Protein AF-0000000082099787 (afdb_homodimer)

Secondary structure (DSSP, 8-state):
----------------------------TTS-TT-EEETTEEEEEEEEEE-HHHHHHHHHHTT-EEPP--SHHHHHHHHHHHHHH-TT---EEEEEE--SSTT--EETTS-------BPTT----TTT--EEEESSSSSSEEEE-TTT--EEEEEEEE---/----------------------------TTS-TT-EEETTEEEEEEEEEE-HHHHHHHHHHTT-EEPP--SHHHHHHHHHHHHHH-TT---EEEEEE--SSTT--EETTS-------BPTT----TTT--EEEESSSSSSEEEE-TTT--EEEEEEEE---

InterPro domains:
  IPR001304 C-type lectin-like [PF00059] (51-156)
  IPR001304 C-type lectin-like [PS50041] (38-147)
  IPR001304 C-type lectin-like [SM00034] (31-156)
  IPR016186 C-type lectin-like/link domain superfamily [G3DSA:3.10.100.10] (13-159)
  IPR016187 C-type lectin fold [SSF56436] (5-160)
  IPR018378 C-type lectin, conserved site [PS00615] (131-155)
  IPR050111 C-type lectin and snaclec domain-containing protein [PTHR22803] (15-158)

Foldseek 3Di:
DPPPPPPPPPPPPPPVPPPPPPLVDFDQVVHDPQWGDDPQKTKHWFFWWDFQVVQQVVLVVVVWGFDDDADPVRLVVVQSRQCVVPVVQAWAFGQWWQQVHFPDIAGPVGDDDRDFFADPPPPDQTNAFTTWTASNPHRHIYTGGRHPTIGITMIMHGPPD/DPPPPPPPPPPPPPPPPPPPPPLVDFDQVVHDPQWGDDPQKTKHWFFWWDFQVVQQVVLVVVVWGFDDDADPVRLVVVQSRQCVVPVVQAWAFGQWWQQVHFPDIAGPVGDDDRDFFADPPPPDQTNAFTTWTASNPHSHIYTGGRHPTIGITMIMHGPPD

pLDDT: mean 87.5, std 19.68, range [35.54, 98.94]

Sequence (322 aa):
MLVFLCVVSLLRLASGATVPDQEEELFQNSCLMGWYDFNGRCYKYVASPVVWANAESYCVSEGANLASVHSESEQMFISTLIKSFDPAERPTWIGLSDVHMEGRWMWSDGSEVDFAKWYEAQPNGGVTENCVTTHFSGPKWFDRACNSNLYSFVCAKRLCKMLVFLCVVSLLRLASGATVPDQEEELFQNSCLMGWYDFNGRCYKYVASPVVWANAESYCVSEGANLASVHSESEQMFISTLIKSFDPAERPTWIGLSDVHMEGRWMWSDGSEVDFAKWYEAQPNGGVTENCVTTHFSGPKWFDRACNSNLYSFVCAKRLCK

Radius of gyration: 28.42 Å; Cα contacts (8 Å, |Δi|>4): 623; chains: 2; bounding box: 40×169×38 Å

Nearest PDB structures (foldseek):
  1lit-assembly1_A  TM=9.227E-01  e=1.842E-11  Homo sapiens
  1htn-assembly1_A  TM=9.266E-01  e=1.881E-10  Homo sapiens
  1tn3-assembly1_A  TM=9.384E-01  e=3.562E-10  Homo sapiens
  2bph-assembly1_A  TM=8.219E-01  e=5.349E-10  Mus musculus
  3l9j-assembly1_C  TM=8.828E-01  e=5.258E-08  Homo sapiens

Structure (mmCIF, N/CA/C/O backbone):
data_AF-0000000082099787-model_v1
#
loop_
_entity.id
_entity.type
_entity.pdbx_description
1 polymer 'C-type lectin domain-containing protein'
#
loop_
_atom_site.group_PDB
_atom_site.id
_atom_site.type_symbol
_atom_site.label_atom_id
_atom_site.label_alt_id
_atom_site.label_comp_id
_atom_site.label_asym_id
_atom_site.label_entity_id
_atom_site.label_seq_id
_atom_site.pdbx_PDB_ins_code
_atom_site.Cartn_x
_atom_site.Cartn_y
_atom_site.Cartn_z
_atom_site.occupancy
_atom_site.B_iso_or_equiv
_atom_site.auth_seq_id
_atom_site.auth_comp_id
_atom_site.auth_asym_id
_atom_site.auth_atom_id
_atom_site.pdbx_PDB_model_num
ATOM 1 N N . MET A 1 1 ? -8.976 -84.835 14.488 1 36.99 1 MET A N 1
ATOM 2 C CA . MET A 1 1 ? -9.454 -83.496 14.82 1 36.99 1 MET A CA 1
ATOM 3 C C . MET A 1 1 ? -9.073 -82.497 13.733 1 36.99 1 MET A C 1
ATOM 5 O O . MET A 1 1 ? -7.889 -82.232 13.515 1 36.99 1 MET A O 1
ATOM 9 N N . LEU A 1 2 ? -9.846 -82.409 12.582 1 41.41 2 LEU A N 1
ATOM 10 C CA . LEU A 1 2 ? -9.72 -81.664 11.334 1 41.41 2 LEU A CA 1
ATOM 11 C C . LEU A 1 2 ? -9.838 -80.164 11.583 1 41.41 2 LEU A C 1
ATOM 13 O O . LEU A 1 2 ? -10.865 -79.691 12.076 1 41.41 2 LEU A O 1
ATOM 17 N N . VAL A 1 3 ? -8.745 -79.474 11.886 1 43.09 3 VAL A N 1
ATOM 18 C CA . VAL A 1 3 ? -8.596 -78.05 12.167 1 43.09 3 VAL A CA 1
ATOM 19 C C . VAL A 1 3 ? -9.01 -77.235 10.944 1 43.09 3 VAL A C 1
ATOM 21 O O . VAL A 1 3 ? -8.432 -77.387 9.865 1 43.09 3 VAL A O 1
ATOM 24 N N . PHE A 1 4 ? -10.333 -76.937 10.813 1 39.93 4 PHE A N 1
ATOM 25 C CA . PHE A 1 4 ? -10.924 -76.054 9.814 1 39.93 4 PHE A CA 1
ATOM 26 C C . PHE A 1 4 ? -10.31 -74.661 9.893 1 39.93 4 PHE A C 1
ATOM 28 O O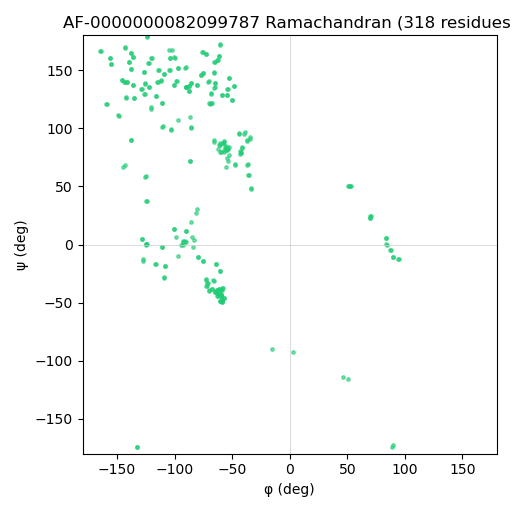 . PHE A 1 4 ? -10.455 -73.969 10.902 1 39.93 4 PHE A O 1
ATOM 35 N N . LEU A 1 5 ? -9.22 -74.409 9.166 1 37.99 5 LEU A N 1
ATOM 36 C CA . LEU A 1 5 ? -8.546 -73.124 9.008 1 37.99 5 LEU A CA 1
ATOM 37 C C . LEU A 1 5 ? -9.467 -72.106 8.344 1 37.99 5 LEU A C 1
ATOM 39 O O . LEU A 1 5 ? -9.872 -72.286 7.194 1 37.99 5 LEU A O 1
ATOM 43 N N . CYS A 1 6 ? -10.36 -71.462 9.095 1 36.52 6 CYS A N 1
ATOM 44 C CA . CYS A 1 6 ? -11.215 -70.376 8.629 1 36.52 6 CYS A CA 1
ATOM 45 C C . CYS A 1 6 ? -10.383 -69.228 8.07 1 36.52 6 CYS A C 1
ATOM 47 O O . CYS A 1 6 ? -9.621 -68.594 8.802 1 36.52 6 CYS A O 1
ATOM 49 N N . VAL A 1 7 ? -10.052 -69.28 6.773 1 40.62 7 VAL A N 1
ATOM 50 C CA . VAL A 1 7 ? -9.396 -68.206 6.034 1 40.62 7 VAL A CA 1
ATOM 51 C C . VAL A 1 7 ? -10.268 -66.953 6.058 1 40.62 7 VAL A C 1
ATOM 53 O O . VAL A 1 7 ? -11.385 -66.956 5.536 1 40.62 7 VAL A O 1
ATOM 56 N N . VAL A 1 8 ? -10.266 -66.155 7.161 1 40.05 8 VAL A N 1
ATOM 57 C CA . VAL A 1 8 ? -10.926 -64.856 7.241 1 40.05 8 VAL A CA 1
ATOM 58 C C . VAL A 1 8 ? -10.412 -63.946 6.128 1 40.05 8 VAL A C 1
ATOM 60 O O . VAL A 1 8 ? -9.227 -63.604 6.095 1 40.05 8 VAL A O 1
ATOM 63 N N . SER A 1 9 ? -11.031 -64.084 4.893 1 41.99 9 SER A N 1
ATOM 64 C CA . SER A 1 9 ? -10.738 -63.142 3.819 1 41.99 9 SER A CA 1
ATOM 65 C C . SER A 1 9 ? -11.033 -61.708 4.245 1 41.99 9 SER A C 1
ATOM 67 O O . SER A 1 9 ? -12.174 -61.374 4.571 1 41.99 9 SER A O 1
ATOM 69 N N . LEU A 1 10 ? -10.135 -61.078 4.998 1 40.64 10 LEU A N 1
ATOM 70 C CA . LEU A 1 10 ? -10.284 -59.654 5.278 1 40.64 10 LEU A CA 1
ATOM 71 C C . LEU A 1 10 ? -10.39 -58.853 3.985 1 40.64 10 LEU A C 1
ATOM 73 O O . LEU A 1 10 ? -9.426 -58.77 3.22 1 40.64 10 LEU A O 1
ATOM 77 N N . LEU A 1 11 ? -11.658 -58.817 3.385 1 43.57 11 LEU A N 1
ATOM 78 C CA . LEU A 1 11 ? -11.923 -57.902 2.28 1 43.57 11 LEU A CA 1
ATOM 79 C C . LEU A 1 11 ? -11.561 -56.47 2.661 1 43.57 11 LEU A C 1
ATOM 81 O O . LEU A 1 11 ? -12.175 -55.888 3.558 1 43.57 11 LEU A O 1
ATOM 85 N N . ARG A 1 12 ? -10.289 -56.125 2.556 1 41.82 12 ARG A N 1
ATOM 86 C CA . ARG A 1 12 ? -9.937 -54.715 2.683 1 41.82 12 ARG A CA 1
ATOM 87 C C . ARG A 1 12 ? -10.737 -53.86 1.706 1 41.82 12 ARG A C 1
ATOM 89 O O . ARG A 1 12 ? -10.622 -54.026 0.49 1 41.82 12 ARG A O 1
ATOM 96 N N . LEU A 1 13 ? -12.015 -53.474 1.994 1 44.82 13 LEU A N 1
ATOM 97 C CA . LEU A 1 13 ? -12.665 -52.427 1.214 1 44.82 13 LEU A CA 1
ATOM 98 C C . LEU A 1 13 ? -11.802 -51.17 1.167 1 44.82 13 LEU A C 1
ATOM 100 O O . LEU A 1 13 ? -11.618 -50.5 2.186 1 44.82 13 LEU A O 1
ATOM 104 N N . ALA A 1 14 ? -10.797 -51.156 0.388 1 44.88 14 ALA A N 1
ATOM 105 C CA . ALA A 1 14 ? -10.159 -49.869 0.123 1 44.88 14 ALA A CA 1
ATOM 106 C C . ALA A 1 14 ? -11.17 -48.853 -0.401 1 44.88 14 ALA A C 1
ATOM 108 O O . ALA A 1 14 ? -11.662 -48.98 -1.525 1 44.88 14 ALA A O 1
ATOM 109 N N . SER A 1 15 ? -12.158 -48.393 0.371 1 45.85 15 SER A N 1
ATOM 110 C CA . SER A 1 15 ? -12.851 -47.209 -0.129 1 45.85 15 SER A CA 1
ATOM 111 C C . SER A 1 15 ? -11.862 -46.143 -0.589 1 45.85 15 SER A C 1
ATOM 113 O O . SER A 1 15 ? -11.223 -45.485 0.235 1 45.85 15 SER A O 1
ATOM 115 N N . GLY A 1 16 ? -11.176 -46.397 -1.659 1 42.98 16 GLY A N 1
ATOM 116 C CA . GLY A 1 16 ? -10.487 -45.225 -2.175 1 42.98 16 GLY A CA 1
ATOM 117 C C . GLY A 1 16 ? -11.351 -43.977 -2.175 1 42.98 16 GLY A C 1
ATOM 118 O O . GLY A 1 16 ? -12.319 -43.886 -2.932 1 42.98 16 GLY A O 1
ATOM 119 N N . ALA A 1 17 ? -11.558 -43.317 -1.111 1 48.03 17 ALA A N 1
ATOM 120 C CA . ALA A 1 17 ? -12.121 -41.972 -1.197 1 48.03 17 ALA A CA 1
ATOM 121 C C . ALA A 1 17 ? -11.503 -41.191 -2.353 1 48.03 17 ALA A C 1
ATOM 123 O O . ALA A 1 17 ? -10.299 -40.925 -2.358 1 48.03 17 ALA A O 1
ATOM 124 N N . THR A 1 18 ? -11.942 -41.306 -3.611 1 46.04 18 THR A N 1
ATOM 125 C CA . THR A 1 18 ? -11.568 -40.31 -4.609 1 46.04 18 THR A CA 1
ATOM 126 C C . THR A 1 18 ? -11.649 -38.902 -4.025 1 46.04 18 THR A C 1
ATOM 128 O O . THR A 1 18 ? -12.697 -38.492 -3.523 1 46.04 18 THR A O 1
ATOM 131 N N . VAL A 1 19 ? -10.693 -38.555 -3.312 1 49.09 19 VAL A N 1
ATOM 132 C CA . VAL A 1 19 ? -10.691 -37.113 -3.085 1 49.09 19 VAL A CA 1
ATOM 133 C C . VAL A 1 19 ? -11.141 -36.39 -4.352 1 49.09 19 VAL A C 1
ATOM 135 O O . VAL A 1 19 ? -10.547 -36.565 -5.419 1 49.09 19 VAL A O 1
ATOM 138 N N . PRO A 1 20 ? -12.403 -36.147 -4.564 1 40.46 20 PRO A N 1
ATOM 139 C CA . PRO A 1 20 ? -12.688 -35.337 -5.751 1 40.46 20 PRO A CA 1
ATOM 140 C C . PRO A 1 20 ? -11.609 -34.292 -6.026 1 40.46 20 PRO A C 1
ATOM 142 O O . PRO A 1 20 ? -11.168 -33.598 -5.106 1 40.46 20 PRO A O 1
ATOM 145 N N . ASP A 1 21 ? -10.619 -34.542 -6.806 1 44.37 21 ASP A N 1
ATOM 146 C CA . ASP A 1 21 ? -9.877 -33.43 -7.391 1 44.37 21 ASP A CA 1
ATOM 147 C C . ASP A 1 21 ? -10.796 -32.242 -7.668 1 44.37 21 ASP A C 1
ATOM 149 O O . ASP A 1 21 ? -11.512 -32.225 -8.671 1 44.37 21 ASP A O 1
ATOM 153 N N . GLN A 1 22 ? -11.644 -31.744 -6.787 1 44.56 22 GLN A N 1
ATOM 154 C CA . GLN A 1 22 ? -12.514 -30.608 -7.073 1 44.56 22 GLN A CA 1
ATOM 155 C C . GLN A 1 22 ? -11.815 -29.593 -7.974 1 44.56 22 GLN A C 1
ATOM 157 O O . GLN A 1 22 ? -10.965 -28.828 -7.513 1 44.56 22 GLN A O 1
ATOM 162 N N . GLU A 1 23 ? -11.361 -29.908 -9.191 1 51.61 23 GLU A N 1
ATOM 163 C CA . GLU A 1 23 ? -10.946 -28.918 -10.18 1 51.61 23 GLU A CA 1
ATOM 164 C C . GLU A 1 23 ? -11.839 -27.682 -10.131 1 51.61 23 GLU A C 1
ATOM 166 O O . GLU A 1 23 ? -13 -27.731 -10.541 1 51.61 23 GLU A O 1
ATOM 171 N N . GLU A 1 24 ? -11.785 -26.881 -9.074 1 60.5 24 GLU A N 1
ATOM 172 C CA . GLU A 1 24 ? -12.572 -25.652 -9.066 1 60.5 24 GLU A CA 1
ATOM 173 C C . GLU A 1 24 ? -12.464 -24.918 -10.399 1 60.5 24 GLU A C 1
ATOM 175 O O . GLU A 1 24 ? -11.361 -24.611 -10.857 1 60.5 24 GLU A O 1
ATOM 180 N N . GLU A 1 25 ? -13.382 -25.1 -11.302 1 75.41 25 GLU A N 1
ATOM 181 C CA . GLU A 1 25 ? -13.476 -24.398 -12.579 1 75.41 25 GLU A CA 1
ATOM 182 C C . GLU A 1 25 ? -13.365 -22.888 -12.388 1 75.41 25 GLU A C 1
ATOM 184 O O . GLU A 1 25 ? -13.931 -22.333 -11.444 1 75.41 25 GLU A O 1
ATOM 189 N N . LEU A 1 26 ? -12.375 -22.284 -13.108 1 83.21 26 LEU A N 1
ATOM 190 C CA . LEU A 1 26 ? -12.238 -20.833 -13.156 1 83.21 26 LEU A CA 1
ATOM 191 C C . LEU A 1 26 ? -13.381 -20.204 -13.945 1 83.21 26 LEU A C 1
ATOM 193 O O . LEU A 1 26 ? -13.688 -20.641 -15.056 1 83.21 26 LEU A O 1
ATOM 197 N N . PHE A 1 27 ? -14.143 -19.331 -13.326 1 81.78 27 PHE A N 1
ATOM 198 C CA . PHE A 1 27 ? -15.237 -18.655 -14.014 1 81.78 27 PHE A CA 1
ATOM 199 C C . PHE A 1 27 ? -14.934 -17.171 -14.187 1 81.78 27 PHE A C 1
ATOM 201 O O . PHE A 1 27 ? -14.206 -16.584 -13.384 1 81.78 27 PHE A O 1
ATOM 208 N N . GLN A 1 28 ? -15.298 -16.568 -15.356 1 81.6 28 GLN A N 1
ATOM 209 C CA . GLN A 1 28 ? -15.125 -15.153 -15.665 1 81.6 28 GLN A CA 1
ATOM 210 C C . GLN A 1 28 ? -16.424 -14.38 -15.451 1 81.6 28 GLN A C 1
ATO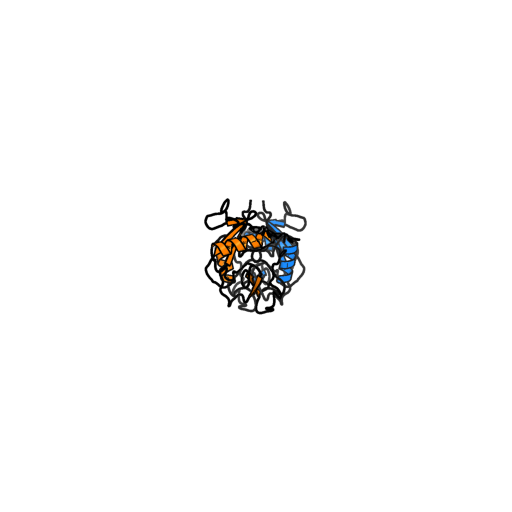M 212 O O . GLN A 1 28 ? -16.517 -13.202 -15.803 1 81.6 28 GLN A O 1
ATOM 217 N N . ASN A 1 29 ? -17.372 -14.785 -15.008 1 80.98 29 ASN A N 1
ATOM 218 C CA . ASN A 1 29 ? -18.705 -14.236 -14.782 1 80.98 29 ASN A CA 1
ATOM 219 C C . ASN A 1 29 ? -18.713 -12.715 -14.912 1 80.98 29 ASN A C 1
ATOM 221 O O . ASN A 1 29 ? -18.678 -12.183 -16.022 1 80.98 29 ASN A O 1
ATOM 225 N N . SER A 1 30 ? -18.482 -11.991 -13.873 1 86.16 30 SER A N 1
ATOM 226 C CA . SER A 1 30 ? -18.607 -10.539 -13.813 1 86.16 30 SER A CA 1
ATOM 227 C C . SER A 1 30 ? -17.29 -9.856 -14.165 1 86.16 30 SER A C 1
ATOM 229 O O . SER A 1 30 ? -17.21 -8.626 -14.193 1 86.16 30 SER A O 1
ATOM 231 N N . CYS A 1 31 ? -16.359 -10.705 -14.503 1 93.09 31 CYS A N 1
ATOM 232 C CA . CYS A 1 31 ? -15.042 -10.129 -14.746 1 93.09 31 CYS A CA 1
ATOM 233 C C . CYS A 1 31 ? -14.737 -10.075 -16.239 1 93.09 31 CYS A C 1
ATOM 235 O O . CYS A 1 31 ? -15.286 -10.857 -17.017 1 93.09 31 CYS A O 1
ATOM 237 N N . LEU A 1 32 ? -13.942 -9.092 -16.605 1 90.6 32 LEU A N 1
ATOM 238 C CA . LEU A 1 32 ? -13.477 -8.974 -17.983 1 90.6 32 LEU A CA 1
ATOM 239 C C . LEU A 1 32 ? -12.662 -10.198 -18.389 1 90.6 32 LEU A C 1
ATOM 241 O O . LEU A 1 32 ? -12.205 -10.956 -17.531 1 90.6 32 LEU A O 1
ATOM 245 N N . MET A 1 33 ? -12.521 -10.335 -19.667 1 90.59 33 MET A N 1
ATOM 246 C CA . MET A 1 33 ? -11.733 -11.452 -20.182 1 90.59 33 MET A CA 1
ATOM 247 C C . MET A 1 33 ? -10.34 -11.466 -19.561 1 90.59 33 MET A C 1
ATOM 249 O O . MET A 1 33 ? -9.703 -10.42 -19.429 1 90.59 33 MET A O 1
ATOM 253 N N . GLY A 1 34 ? -9.962 -12.611 -19.149 1 93.83 34 GLY A N 1
ATOM 254 C CA . GLY A 1 34 ? -8.639 -12.773 -18.567 1 93.83 34 GLY A CA 1
ATOM 255 C C . GLY A 1 34 ? -8.636 -12.663 -17.054 1 93.83 34 GLY A C 1
ATOM 256 O O . GLY A 1 34 ? -7.629 -12.959 -16.407 1 93.83 34 GLY A O 1
ATOM 257 N N . TRP A 1 35 ? -9.776 -12.184 -16.571 1 96.72 35 TRP A N 1
ATOM 258 C CA . TRP A 1 35 ? -9.95 -12.085 -15.126 1 96.72 35 TRP A CA 1
ATOM 259 C C . TRP A 1 35 ? -10.955 -13.117 -14.626 1 96.72 35 TRP A C 1
ATOM 261 O O . TRP A 1 35 ? -11.95 -13.399 -15.297 1 96.72 35 TRP A O 1
ATOM 271 N N . TYR A 1 36 ? -10.703 -13.61 -13.383 1 96.75 36 TYR A N 1
ATOM 272 C CA . TYR A 1 36 ? -11.528 -14.692 -12.859 1 96.75 36 TYR A CA 1
ATOM 273 C C . TYR A 1 36 ? -12.127 -14.315 -11.509 1 96.75 36 TYR A C 1
ATOM 275 O O . TYR A 1 36 ? -11.437 -13.764 -10.649 1 96.75 36 TYR A O 1
ATOM 283 N N . ASP A 1 37 ? -13.323 -14.674 -11.399 1 94.76 37 ASP A N 1
ATOM 284 C CA . ASP A 1 37 ? -14.135 -14.164 -10.299 1 94.76 37 ASP A CA 1
ATOM 285 C C . ASP A 1 37 ? -14.032 -15.07 -9.074 1 94.76 37 ASP A C 1
ATOM 287 O O . ASP A 1 37 ? -14.061 -16.296 -9.198 1 94.76 37 ASP A O 1
ATOM 291 N N . PHE A 1 38 ? -13.86 -14.443 -7.866 1 95.18 38 PHE A N 1
ATOM 292 C CA . PHE A 1 38 ? -13.976 -15.135 -6.587 1 95.18 38 PHE A CA 1
ATOM 293 C C . PHE A 1 38 ? -14.497 -14.194 -5.507 1 95.18 38 PHE A C 1
ATOM 295 O O . PHE A 1 38 ? -13.788 -13.283 -5.076 1 95.18 38 PHE A O 1
ATOM 302 N N . ASN A 1 39 ? -15.661 -14.415 -5.076 1 92.55 39 ASN A N 1
ATOM 303 C CA . ASN A 1 39 ? -16.272 -13.706 -3.956 1 92.55 39 ASN A CA 1
ATOM 304 C C . ASN A 1 39 ? -16.214 -12.194 -4.151 1 92.55 39 ASN A C 1
ATOM 306 O O . ASN A 1 39 ? -15.763 -11.466 -3.265 1 92.55 39 ASN A O 1
ATOM 310 N N . GLY A 1 40 ? -16.652 -11.75 -5.32 1 92.17 40 GLY A N 1
ATOM 311 C CA . GLY A 1 40 ? -16.812 -10.329 -5.581 1 92.17 40 GLY A CA 1
ATOM 312 C C . GLY A 1 40 ? -15.525 -9.652 -6.013 1 92.17 40 GLY A C 1
ATOM 313 O O . GLY A 1 40 ? -15.469 -8.426 -6.125 1 92.17 40 GLY A O 1
ATOM 314 N N . ARG A 1 41 ? -14.492 -10.409 -6.199 1 95.98 41 ARG A N 1
ATOM 315 C CA . ARG A 1 41 ? -13.223 -9.894 -6.702 1 95.98 41 ARG A CA 1
ATOM 316 C C . ARG A 1 41 ? -12.805 -10.62 -7.977 1 95.98 41 ARG A C 1
ATOM 318 O O . ARG A 1 41 ? -13.237 -11.747 -8.226 1 95.98 41 ARG A O 1
ATOM 325 N N . CYS A 1 42 ? -11.995 -9.959 -8.765 1 97.45 42 CYS A N 1
ATOM 326 C CA . CYS A 1 42 ? -11.449 -10.533 -9.99 1 97.45 42 CYS A CA 1
ATOM 327 C C . CYS A 1 42 ? -9.936 -10.688 -9.893 1 97.45 42 CYS A C 1
ATOM 329 O O . CYS A 1 42 ? -9.25 -9.808 -9.369 1 97.45 42 CYS A O 1
ATOM 331 N N . TYR A 1 43 ? -9.488 -11.777 -10.394 1 98.25 43 TYR A N 1
ATOM 332 C CA . TYR A 1 43 ? -8.078 -12.138 -10.289 1 98.25 43 TYR A CA 1
ATOM 333 C C . TYR A 1 43 ? -7.49 -12.444 -11.661 1 98.25 43 TYR A C 1
ATOM 335 O O . TYR A 1 43 ? -8.189 -12.943 -12.546 1 98.25 43 TYR A O 1
ATOM 343 N N . LYS A 1 44 ? -6.23 -12.148 -11.774 1 98.37 44 LYS A N 1
ATOM 344 C CA . LYS A 1 44 ? -5.497 -12.417 -13.008 1 98.37 44 LYS A CA 1
ATOM 345 C C . LYS A 1 44 ? -4.075 -12.882 -12.712 1 98.37 44 LYS A C 1
ATOM 347 O O . LYS A 1 44 ? -3.361 -12.254 -11.927 1 98.37 44 LYS A O 1
ATOM 352 N N . TYR A 1 45 ? -3.756 -14.004 -13.266 1 98.56 45 TYR A N 1
ATOM 353 C CA . TYR A 1 45 ? -2.379 -14.482 -13.22 1 98.56 45 TYR A CA 1
ATOM 354 C C . TYR A 1 45 ? -1.57 -13.925 -14.385 1 98.56 45 TYR A C 1
ATOM 356 O O . TYR A 1 45 ? -2.02 -13.954 -15.533 1 98.56 45 TYR A O 1
ATOM 364 N N . VAL A 1 46 ? -0.406 -13.401 -14.106 1 98.78 46 VAL A N 1
ATOM 365 C CA . VAL A 1 46 ? 0.478 -12.862 -15.135 1 98.78 46 VAL A CA 1
ATOM 366 C C . VAL A 1 46 ? 1.81 -13.608 -15.115 1 98.78 46 VAL A C 1
ATOM 368 O O . VAL A 1 46 ? 2.557 -13.532 -14.137 1 98.78 46 VAL A O 1
ATOM 371 N N . ALA A 1 47 ? 2.141 -14.294 -16.176 1 97.82 47 ALA A N 1
ATOM 372 C CA . ALA A 1 47 ? 3.274 -15.213 -16.246 1 97.82 47 ALA A CA 1
ATOM 373 C C . ALA A 1 47 ? 4.562 -14.471 -16.593 1 97.82 47 ALA A C 1
ATOM 375 O O . ALA A 1 47 ? 5.598 -15.094 -16.836 1 97.82 47 ALA A O 1
ATOM 376 N N . SER A 1 48 ? 4.699 -13.218 -16.448 1 97.43 48 SER A N 1
ATOM 377 C CA . SER A 1 48 ? 5.894 -12.426 -16.718 1 97.43 48 SER A CA 1
ATOM 378 C C . SER A 1 48 ? 6.697 -12.185 -15.445 1 97.43 48 SER A C 1
ATOM 380 O O . SER A 1 48 ? 6.276 -11.421 -14.574 1 97.43 48 SER A O 1
ATOM 382 N N . PRO A 1 49 ? 7.826 -12.881 -15.356 1 98.58 49 PRO A N 1
ATOM 383 C CA . PRO A 1 49 ? 8.625 -12.693 -14.143 1 98.58 49 PRO A CA 1
ATOM 384 C C . PRO A 1 49 ? 9.22 -11.29 -14.04 1 98.58 49 PRO A C 1
ATOM 386 O O . PRO A 1 49 ? 9.942 -10.855 -14.94 1 98.58 49 PRO A O 1
ATOM 389 N N . VAL A 1 50 ? 8.922 -10.579 -13.008 1 98.79 50 VAL A N 1
ATOM 390 C CA . VAL A 1 50 ? 9.434 -9.239 -12.739 1 98.79 50 VAL A CA 1
ATOM 391 C C . VAL A 1 50 ? 9.669 -9.068 -11.24 1 98.79 50 VAL A C 1
ATOM 393 O O . VAL A 1 50 ? 9.324 -9.947 -10.446 1 98.79 50 VAL A O 1
ATOM 396 N N . VAL A 1 51 ? 10.335 -7.976 -10.852 1 98.66 51 VAL A N 1
ATOM 397 C CA . VAL A 1 51 ? 10.505 -7.681 -9.433 1 98.66 51 VAL A CA 1
ATOM 398 C C . VAL A 1 51 ? 9.179 -7.212 -8.839 1 98.66 51 VAL A C 1
ATOM 400 O O . VAL A 1 51 ? 8.265 -6.827 -9.573 1 98.66 51 VAL A O 1
ATOM 403 N N . TRP A 1 52 ? 9.052 -7.204 -7.611 1 98.72 52 TRP A N 1
ATOM 404 C CA . TRP A 1 52 ? 7.795 -6.968 -6.909 1 98.72 52 TRP A CA 1
ATOM 405 C C . TRP A 1 52 ? 7.188 -5.629 -7.313 1 98.72 52 TRP A C 1
ATOM 407 O O . TRP A 1 52 ? 5.994 -5.547 -7.613 1 98.72 52 TRP A O 1
ATOM 417 N N . ALA A 1 53 ? 8.024 -4.588 -7.343 1 98.75 53 ALA A N 1
ATOM 418 C CA . ALA A 1 53 ? 7.528 -3.246 -7.637 1 98.75 53 ALA A CA 1
ATOM 419 C C . ALA A 1 53 ? 6.949 -3.171 -9.047 1 98.75 53 ALA A C 1
ATOM 421 O O . ALA A 1 53 ? 5.943 -2.496 -9.276 1 98.75 53 ALA A O 1
ATOM 422 N N . ASN A 1 54 ? 7.573 -3.813 -9.951 1 98.82 54 ASN A N 1
ATOM 423 C CA . ASN A 1 54 ? 7.066 -3.83 -11.319 1 98.82 54 ASN A CA 1
ATOM 424 C C . ASN A 1 54 ? 5.751 -4.598 -11.42 1 98.82 54 ASN A C 1
ATOM 426 O O . ASN A 1 54 ? 4.868 -4.227 -12.196 1 98.82 54 ASN A O 1
ATOM 430 N N . ALA A 1 55 ? 5.673 -5.673 -10.68 1 98.91 55 ALA A N 1
ATOM 431 C CA . ALA A 1 55 ? 4.419 -6.421 -10.634 1 98.91 55 ALA A CA 1
ATOM 432 C C . ALA A 1 55 ? 3.277 -5.548 -10.124 1 98.91 55 ALA A C 1
ATOM 434 O O . ALA A 1 55 ? 2.203 -5.504 -10.728 1 98.91 55 ALA A O 1
ATOM 435 N N . GLU A 1 56 ? 3.521 -4.865 -9.007 1 98.89 56 GLU A N 1
ATOM 436 C CA . GLU A 1 56 ? 2.503 -3.971 -8.464 1 98.89 56 GLU A CA 1
ATOM 437 C C . GLU A 1 56 ? 2.142 -2.875 -9.462 1 98.89 56 GLU A C 1
ATOM 439 O O . GLU A 1 56 ? 0.965 -2.556 -9.644 1 98.89 56 GLU A O 1
ATOM 444 N N . SER A 1 57 ? 3.136 -2.33 -10.092 1 98.56 57 SER A N 1
ATOM 445 C CA . SER A 1 57 ? 2.884 -1.284 -11.078 1 98.56 57 SER A CA 1
ATOM 446 C C . SER A 1 57 ? 1.994 -1.792 -12.208 1 98.56 57 SER A C 1
ATOM 448 O O . SER A 1 57 ? 1.097 -1.081 -12.665 1 98.56 57 SER A O 1
ATOM 450 N N . TYR A 1 58 ? 2.283 -2.958 -12.681 1 98.73 58 TYR A N 1
ATOM 451 C CA . TYR A 1 58 ? 1.446 -3.552 -13.718 1 98.73 58 TYR A CA 1
ATOM 452 C C . TYR A 1 58 ? 0.005 -3.693 -13.242 1 98.73 58 TYR A C 1
ATOM 454 O O . TYR A 1 58 ? -0.928 -3.299 -13.944 1 98.73 58 TYR A O 1
ATOM 462 N N . CYS A 1 59 ? -0.183 -4.232 -12.025 1 98.82 59 CYS A N 1
ATOM 463 C CA . CYS A 1 59 ? -1.532 -4.447 -11.514 1 98.82 59 CYS A CA 1
ATOM 464 C C . CYS A 1 59 ? -2.277 -3.126 -11.367 1 98.82 59 CYS A C 1
ATOM 466 O O . CYS A 1 59 ? -3.453 -3.029 -11.721 1 98.82 59 CYS A O 1
ATOM 468 N N . VAL A 1 60 ? -1.593 -2.145 -10.876 1 98.59 60 VAL A N 1
ATOM 469 C CA . VAL A 1 60 ? -2.211 -0.834 -10.703 1 98.59 60 VAL A CA 1
ATOM 470 C C . VAL A 1 60 ? -2.658 -0.29 -12.058 1 98.59 60 VAL A C 1
ATOM 472 O O . VAL A 1 60 ? -3.726 0.316 -12.17 1 98.59 60 VAL A O 1
ATOM 475 N N . SER A 1 61 ? -1.852 -0.523 -13.098 1 97.91 61 SER A N 1
ATOM 476 C CA . SER A 1 61 ? -2.205 -0.058 -14.436 1 97.91 61 SER A CA 1
ATOM 477 C C . SER A 1 61 ? -3.469 -0.744 -14.944 1 97.91 61 SER A C 1
ATOM 479 O O . SER A 1 61 ? -4.117 -0.255 -15.872 1 97.91 61 SER A O 1
ATOM 481 N N . GLU A 1 62 ? -3.868 -1.844 -14.339 1 96.93 62 GLU A N 1
ATOM 482 C CA . GLU A 1 62 ? -5.071 -2.58 -14.716 1 96.93 62 GLU A CA 1
ATOM 483 C C . GLU A 1 62 ? -6.23 -2.261 -13.776 1 96.93 62 GLU A C 1
ATOM 485 O O . GLU A 1 62 ? -7.246 -2.96 -13.776 1 96.93 62 GLU A O 1
ATOM 490 N N . GLY A 1 63 ? -6.097 -1.201 -12.947 1 96.4 63 GLY A N 1
ATOM 491 C CA . GLY A 1 63 ? -7.122 -0.89 -11.963 1 96.4 63 GLY A CA 1
ATOM 492 C C . GLY A 1 63 ? -7.181 -1.892 -10.825 1 96.4 63 GLY A C 1
ATOM 493 O O . GLY A 1 63 ? -8.241 -2.106 -10.233 1 96.4 63 GLY A O 1
ATOM 494 N N . ALA A 1 64 ? -6.054 -2.564 -10.583 1 97.99 64 ALA A N 1
ATOM 495 C CA . ALA A 1 64 ? -5.931 -3.632 -9.594 1 97.99 64 ALA A CA 1
ATOM 496 C C . ALA A 1 64 ? -4.696 -3.432 -8.721 1 97.99 64 ALA A C 1
ATOM 498 O O . ALA A 1 64 ? -4.092 -2.356 -8.726 1 97.99 64 ALA A O 1
ATOM 499 N N . ASN A 1 65 ? -4.395 -4.371 -7.875 1 98.82 65 ASN A N 1
ATOM 500 C CA . ASN A 1 65 ? -3.162 -4.512 -7.106 1 98.82 65 ASN A CA 1
ATOM 501 C C . ASN A 1 65 ? -2.682 -5.96 -7.078 1 98.82 65 ASN A C 1
ATOM 503 O O . ASN A 1 65 ? -3.411 -6.868 -7.479 1 98.82 65 ASN A O 1
ATOM 507 N N . LEU A 1 66 ? -1.394 -6.088 -6.673 1 98.93 66 LEU A N 1
ATOM 508 C CA . LEU A 1 66 ? -1.034 -7.449 -6.29 1 98.93 66 LEU A CA 1
ATOM 509 C C . LEU A 1 66 ? -2.019 -8.005 -5.268 1 98.93 66 LEU A C 1
ATOM 511 O O . LEU A 1 66 ? -2.458 -7.285 -4.368 1 98.93 66 LEU A O 1
ATOM 515 N N . ALA A 1 67 ? -2.314 -9.284 -5.374 1 98.91 67 ALA A N 1
ATOM 516 C CA . ALA A 1 67 ? -3.431 -9.889 -4.653 1 98.91 67 ALA A CA 1
ATOM 517 C C . ALA A 1 67 ? -3.164 -9.918 -3.151 1 98.91 67 ALA A C 1
ATOM 519 O O . ALA A 1 67 ? -2.076 -10.303 -2.715 1 98.91 67 ALA A O 1
ATOM 520 N N . SER A 1 68 ? -4.098 -9.449 -2.423 1 98.84 68 SER A N 1
ATOM 521 C CA . SER A 1 68 ? -4.174 -9.735 -0.994 1 98.84 68 SER A CA 1
ATOM 522 C C . SER A 1 68 ? -4.997 -10.99 -0.725 1 98.84 68 SER A C 1
ATOM 524 O O . SER A 1 68 ? -5.826 -11.384 -1.548 1 98.84 68 SER A O 1
ATOM 526 N N . VAL A 1 69 ? -4.738 -11.677 0.341 1 98.8 69 VAL A N 1
ATOM 527 C CA . VAL A 1 69 ? -5.394 -12.939 0.668 1 98.8 69 VAL A CA 1
ATOM 528 C C . VAL A 1 69 ? -5.991 -12.864 2.071 1 98.8 69 VAL A C 1
ATOM 530 O O . VAL A 1 69 ? -5.295 -12.523 3.031 1 98.8 69 VAL A O 1
ATOM 533 N N . HIS A 1 70 ? -7.267 -13.234 2.169 1 98.43 70 HIS A N 1
ATOM 534 C CA . HIS A 1 70 ? -7.952 -12.957 3.427 1 98.43 70 HIS A CA 1
ATOM 535 C C . HIS A 1 70 ? -8.623 -14.211 3.977 1 98.43 70 HIS A C 1
ATOM 537 O O . HIS A 1 70 ? -9.358 -14.144 4.965 1 98.43 70 HIS A O 1
ATOM 543 N N . SER A 1 71 ? -8.417 -15.365 3.301 1 98.53 71 SER A N 1
ATOM 544 C CA . SER A 1 71 ? -8.975 -16.621 3.792 1 98.53 71 SER A CA 1
ATOM 545 C C . SER A 1 71 ? -8.318 -17.819 3.115 1 98.53 71 SER A C 1
ATOM 547 O O . SER A 1 71 ? -7.643 -17.67 2.095 1 98.53 71 SER A O 1
ATOM 549 N N . GLU A 1 72 ? -8.578 -19.008 3.723 1 98.09 72 GLU A N 1
ATOM 550 C CA . GLU A 1 72 ? -8.091 -20.25 3.131 1 98.09 72 GLU A CA 1
ATOM 551 C C . GLU A 1 72 ? -8.732 -20.502 1.77 1 98.09 72 GLU A C 1
ATOM 553 O O . GLU A 1 72 ? -8.065 -20.954 0.837 1 98.09 72 GLU A O 1
ATOM 558 N N . SER A 1 73 ? -10.009 -20.217 1.669 1 97.99 73 SER A N 1
ATOM 559 C CA . SER A 1 73 ? -10.714 -20.42 0.408 1 97.99 73 SER A CA 1
ATOM 560 C C . SER A 1 73 ? -10.141 -19.535 -0.694 1 97.99 73 SER A C 1
ATOM 562 O O . SER A 1 73 ? -10.019 -19.965 -1.843 1 97.99 73 SER A O 1
ATOM 564 N N . GLU A 1 74 ? -9.833 -18.322 -0.325 1 97.86 74 GLU A N 1
ATOM 565 C CA . GLU A 1 74 ? -9.223 -17.414 -1.292 1 97.86 74 GLU A CA 1
ATOM 566 C C . GLU A 1 74 ? -7.846 -17.91 -1.724 1 97.86 74 GLU A C 1
ATOM 568 O O . GLU A 1 74 ? -7.5 -17.845 -2.905 1 97.86 74 GLU A O 1
ATOM 573 N N . GLN A 1 75 ? -7.058 -18.414 -0.797 1 98.3 75 GLN A N 1
ATOM 574 C CA . GLN A 1 75 ? -5.759 -18.996 -1.118 1 98.3 75 GLN A CA 1
ATOM 575 C C . GLN A 1 75 ? -5.906 -20.173 -2.077 1 98.3 75 GLN A C 1
ATOM 577 O O . GLN A 1 75 ? -5.121 -20.316 -3.017 1 98.3 75 GLN A O 1
ATOM 582 N N . MET A 1 76 ? -6.866 -21.013 -1.82 1 97.63 76 MET A N 1
ATOM 583 C CA . MET A 1 76 ? -7.101 -22.168 -2.682 1 97.63 76 MET A CA 1
ATOM 584 C C . MET A 1 76 ? -7.497 -21.727 -4.087 1 97.63 76 MET A C 1
ATOM 586 O O . MET A 1 76 ? -7.05 -22.313 -5.075 1 97.63 76 MET A O 1
ATOM 590 N N . PHE A 1 77 ? -8.342 -20.717 -4.133 1 97.93 77 PHE A N 1
ATOM 591 C CA . PHE A 1 77 ? -8.731 -20.193 -5.437 1 97.93 77 PHE A CA 1
ATOM 592 C C . PHE A 1 77 ? -7.512 -19.711 -6.213 1 97.93 77 PHE A C 1
ATOM 594 O O . PHE A 1 77 ? -7.356 -20.028 -7.394 1 97.93 77 PHE A O 1
ATOM 601 N N . ILE A 1 78 ? -6.645 -18.905 -5.556 1 98.39 78 ILE A N 1
ATOM 602 C CA . ILE A 1 78 ? -5.439 -18.375 -6.183 1 98.39 78 ILE A CA 1
ATOM 603 C C . ILE A 1 78 ? -4.551 -19.525 -6.65 1 98.39 78 ILE A C 1
ATOM 605 O O . ILE A 1 78 ? -3.977 -19.472 -7.741 1 98.39 78 ILE A O 1
ATOM 609 N N . SER A 1 79 ? -4.469 -20.585 -5.861 1 98.1 79 SER A N 1
ATOM 610 C CA . SER A 1 79 ? -3.683 -21.754 -6.241 1 98.1 79 SER A CA 1
ATOM 611 C C . SER A 1 79 ? -4.232 -22.401 -7.508 1 98.1 79 SER A C 1
ATOM 613 O O . SER A 1 79 ? -3.468 -22.791 -8.393 1 98.1 79 SER A O 1
ATOM 615 N N . THR A 1 80 ? -5.515 -22.526 -7.547 1 97.52 80 THR A N 1
ATOM 616 C CA . THR A 1 80 ? -6.149 -23.081 -8.738 1 97.52 80 THR A CA 1
ATOM 617 C C . THR A 1 80 ? -5.868 -22.208 -9.958 1 97.52 80 THR A C 1
ATOM 619 O O . THR A 1 80 ? -5.569 -22.721 -11.038 1 97.52 80 THR A O 1
ATOM 622 N N . LEU A 1 81 ? -5.958 -20.93 -9.77 1 97.94 81 LEU A N 1
ATOM 623 C CA . LEU A 1 81 ? -5.667 -19.983 -10.84 1 97.94 81 LEU A CA 1
ATOM 624 C C . LEU A 1 81 ? -4.241 -20.162 -11.351 1 97.94 81 LEU A C 1
ATOM 626 O O . LEU A 1 81 ? -4.018 -20.265 -12.559 1 97.94 81 LEU A O 1
ATOM 630 N N . ILE A 1 82 ? -3.284 -20.202 -10.447 1 98.07 82 ILE A N 1
ATOM 631 C CA . ILE A 1 82 ? -1.881 -20.35 -10.816 1 98.07 82 ILE A CA 1
ATOM 632 C C . ILE A 1 82 ? -1.68 -21.666 -11.564 1 98.07 82 ILE A C 1
ATOM 634 O O . ILE A 1 82 ? -1.086 -21.688 -12.645 1 98.07 82 ILE A O 1
ATOM 638 N N . LYS A 1 83 ? -2.193 -22.72 -11.013 1 97.1 83 LYS A N 1
ATOM 639 C CA . LYS A 1 83 ? -2.035 -24.045 -11.606 1 97.1 83 LYS A CA 1
ATOM 640 C C . LYS A 1 83 ? -2.599 -24.084 -13.023 1 97.1 83 LYS A C 1
ATOM 642 O O . LYS A 1 83 ? -2.046 -24.753 -13.898 1 97.1 83 LYS A O 1
ATOM 647 N N . SER A 1 84 ? -3.691 -23.402 -13.264 1 96.09 84 SER A N 1
ATOM 648 C CA . SER A 1 84 ? -4.363 -23.412 -14.559 1 96.09 84 SER A CA 1
ATOM 649 C C . SER A 1 84 ? -3.498 -22.767 -15.636 1 96.09 84 SER A C 1
ATOM 651 O O . SER A 1 84 ? -3.561 -23.154 -16.805 1 96.09 84 SER A O 1
ATOM 653 N N . PHE A 1 85 ? -2.688 -21.8 -15.253 1 96.78 85 PHE A N 1
ATOM 654 C CA . PHE A 1 85 ? -1.923 -21.06 -16.249 1 96.78 85 PHE A CA 1
ATOM 655 C C . PHE A 1 85 ? -0.445 -21.425 -16.179 1 96.78 85 PHE A C 1
ATOM 657 O O . PHE A 1 85 ? 0.314 -21.143 -17.108 1 96.78 85 PHE A O 1
ATOM 664 N N . ASP A 1 86 ? -0.087 -21.979 -15.092 1 96.85 86 ASP A N 1
ATOM 665 C CA . ASP A 1 86 ? 1.287 -22.41 -14.852 1 96.85 86 ASP A CA 1
ATOM 666 C C . ASP A 1 86 ? 1.324 -23.775 -14.169 1 96.85 86 ASP A C 1
ATOM 668 O O . ASP A 1 86 ? 1.463 -23.86 -12.947 1 96.85 86 ASP A O 1
ATOM 672 N N . PRO A 1 87 ? 1.35 -24.826 -14.94 1 95.44 87 PRO A N 1
ATOM 673 C CA . PRO A 1 87 ? 1.315 -26.179 -14.381 1 95.44 87 PRO A CA 1
ATOM 674 C C . PRO A 1 87 ? 2.503 -26.471 -13.467 1 95.44 87 PRO A C 1
ATOM 676 O O . PRO A 1 87 ? 2.411 -27.329 -12.585 1 95.44 87 PRO A O 1
ATOM 679 N N . ALA A 1 88 ? 3.566 -25.713 -13.694 1 96.15 88 ALA A N 1
ATOM 680 C CA . ALA A 1 88 ? 4.74 -25.91 -12.849 1 96.15 88 ALA A CA 1
ATOM 681 C C . ALA A 1 88 ? 4.573 -25.206 -11.505 1 96.15 88 ALA A C 1
ATOM 683 O O . ALA A 1 88 ? 5.361 -25.423 -10.581 1 96.15 88 ALA A O 1
ATOM 684 N N . GLU A 1 89 ? 3.493 -24.331 -11.389 1 96.41 89 GLU A N 1
ATOM 685 C CA . GLU A 1 89 ? 3.171 -23.625 -10.153 1 96.41 89 GLU A CA 1
ATOM 686 C C . GLU A 1 89 ? 4.396 -22.907 -9.593 1 96.41 89 GLU A C 1
ATOM 688 O O . GLU A 1 89 ? 4.707 -23.031 -8.407 1 96.41 89 GLU A O 1
ATOM 693 N N . ARG A 1 90 ? 5.053 -22.173 -10.395 1 96.96 90 ARG A N 1
ATOM 694 C CA . ARG A 1 90 ? 6.26 -21.45 -10.008 1 96.96 90 ARG A CA 1
ATOM 695 C C . ARG A 1 90 ? 5.948 -20.382 -8.965 1 96.96 90 ARG A C 1
ATOM 697 O O . ARG A 1 90 ? 4.797 -19.964 -8.822 1 96.96 90 ARG A O 1
ATOM 704 N N . PRO A 1 91 ? 7 -19.984 -8.168 1 98.37 91 PRO A N 1
ATOM 705 C CA . PRO A 1 91 ? 6.801 -18.904 -7.199 1 98.37 91 PRO A CA 1
ATOM 706 C C . PRO A 1 91 ? 6.109 -17.686 -7.807 1 98.37 91 PRO A C 1
ATOM 708 O O . PRO A 1 91 ? 6.445 -17.272 -8.919 1 98.37 91 PRO A O 1
ATOM 711 N N . THR A 1 92 ? 5.153 -17.15 -7.054 1 98.88 92 THR A N 1
ATOM 712 C CA . THR A 1 92 ? 4.263 -16.113 -7.564 1 98.88 92 THR A CA 1
ATOM 713 C C . THR A 1 92 ? 4.108 -14.986 -6.547 1 98.88 92 THR A C 1
ATOM 715 O O . THR A 1 92 ? 3.767 -15.23 -5.388 1 98.88 92 THR A O 1
ATOM 718 N N . TRP A 1 93 ? 4.383 -13.725 -7.03 1 98.93 93 TRP A N 1
ATOM 719 C CA . TRP A 1 93 ? 4.237 -12.572 -6.148 1 98.93 93 TRP A CA 1
ATOM 720 C C . TRP A 1 93 ? 2.781 -12.38 -5.738 1 98.93 93 TRP A C 1
ATOM 722 O O . TRP A 1 93 ? 1.875 -12.505 -6.565 1 98.93 93 TRP A O 1
ATOM 732 N N . ILE A 1 94 ? 2.561 -12.048 -4.489 1 98.93 94 ILE A N 1
ATOM 733 C CA . ILE A 1 94 ? 1.336 -11.441 -3.98 1 98.93 94 ILE A CA 1
ATOM 734 C C . ILE A 1 94 ? 1.666 -10.13 -3.27 1 98.93 94 ILE A C 1
ATOM 736 O O . ILE A 1 94 ? 2.835 -9.754 -3.161 1 98.93 94 ILE A O 1
ATOM 740 N N . GLY A 1 95 ? 0.727 -9.432 -2.766 1 98.93 95 GLY A N 1
ATOM 741 C CA . GLY A 1 95 ? 0.879 -8.01 -2.498 1 98.93 95 GLY A CA 1
ATOM 742 C C . GLY A 1 95 ? 1.4 -7.718 -1.104 1 98.93 95 GLY A C 1
ATOM 743 O O . GLY A 1 95 ? 1.406 -6.565 -0.667 1 98.93 95 GLY A O 1
ATOM 744 N N . LEU A 1 96 ? 1.885 -8.686 -0.362 1 98.82 96 LEU A N 1
ATOM 745 C CA . LEU A 1 96 ? 2.278 -8.511 1.032 1 98.82 96 LEU A CA 1
ATOM 746 C C . LEU A 1 96 ? 3.745 -8.109 1.136 1 98.82 96 LEU A C 1
ATOM 748 O O . LEU A 1 96 ? 4.597 -8.664 0.438 1 98.82 96 LEU A O 1
ATOM 752 N N . SER A 1 97 ? 4.067 -7.111 2.001 1 98.36 97 SER A N 1
ATOM 753 C CA . SER A 1 97 ? 5.45 -6.713 2.244 1 98.36 97 SER A CA 1
ATOM 754 C C . SER A 1 97 ? 5.605 -6.06 3.614 1 98.36 97 SER A C 1
ATOM 756 O O . SER A 1 97 ? 4.626 -5.59 4.197 1 98.36 97 SER A O 1
ATOM 758 N N . ASP A 1 98 ? 6.794 -6.097 4.171 1 97.5 98 ASP A N 1
ATOM 759 C CA . ASP A 1 98 ? 7.083 -5.41 5.426 1 97.5 98 ASP A CA 1
ATOM 760 C C . ASP A 1 98 ? 8.264 -4.455 5.27 1 97.5 98 ASP A C 1
ATOM 762 O O . ASP A 1 98 ? 9.066 -4.294 6.193 1 97.5 98 ASP A O 1
ATOM 766 N N . VAL A 1 99 ? 8.322 -3.825 4.123 1 96 99 VAL A N 1
ATOM 767 C CA . VAL A 1 99 ? 9.476 -3.018 3.738 1 96 99 VAL A CA 1
ATOM 768 C C . VAL A 1 99 ? 9.494 -1.723 4.547 1 96 99 VAL A C 1
ATOM 770 O O . VAL A 1 99 ? 10.556 -1.137 4.768 1 96 99 VAL A O 1
ATOM 773 N N . HIS A 1 100 ? 8.371 -1.204 4.946 1 96.12 100 HIS A N 1
ATOM 774 C CA . HIS A 1 100 ? 8.309 0.058 5.675 1 96.12 100 HIS A CA 1
ATOM 775 C C . HIS A 1 100 ? 8.843 -0.098 7.094 1 96.12 100 HIS A C 1
ATOM 777 O O . HIS A 1 100 ? 9.402 0.845 7.659 1 96.12 100 HIS A O 1
ATOM 783 N N . MET A 1 101 ? 8.632 -1.228 7.621 1 95.07 101 MET A N 1
ATOM 784 C CA . MET A 1 101 ? 9.115 -1.611 8.945 1 95.07 101 MET A CA 1
ATOM 785 C C . MET A 1 101 ? 9.153 -3.128 9.092 1 95.07 101 MET A C 1
ATOM 787 O O . MET A 1 101 ? 8.118 -3.791 9.006 1 95.07 101 MET A O 1
ATOM 791 N N . GLU A 1 102 ? 10.358 -3.611 9.375 1 95.27 102 GLU A N 1
ATOM 792 C CA . GLU A 1 102 ? 10.54 -5.056 9.476 1 95.27 102 GLU A CA 1
ATOM 793 C C . GLU A 1 102 ? 9.56 -5.668 10.473 1 95.27 102 GLU A C 1
ATOM 795 O O . GLU A 1 102 ? 9.456 -5.207 11.611 1 95.27 102 GLU A O 1
ATOM 800 N N . GLY A 1 103 ? 8.842 -6.721 10.047 1 94.62 103 GLY A N 1
ATOM 801 C CA . GLY A 1 103 ? 7.902 -7.423 10.907 1 94.62 103 GLY A CA 1
ATOM 802 C C . GLY A 1 103 ? 6.499 -6.847 10.853 1 94.62 103 GLY A C 1
ATOM 803 O O . GLY A 1 103 ? 5.549 -7.466 11.337 1 94.62 103 GLY A O 1
ATOM 804 N N . ARG A 1 104 ? 6.407 -5.685 10.228 1 95.44 104 ARG A N 1
ATOM 805 C CA . ARG A 1 104 ? 5.097 -5.066 10.055 1 95.44 104 ARG A CA 1
ATOM 806 C C . ARG A 1 104 ? 4.59 -5.246 8.628 1 95.44 104 ARG A C 1
ATOM 808 O O . ARG A 1 104 ? 4.874 -4.424 7.755 1 95.44 104 ARG A O 1
ATOM 815 N N . TRP A 1 105 ? 3.756 -6.216 8.493 1 97.68 105 TRP A N 1
ATOM 816 C CA . TRP A 1 105 ? 3.321 -6.621 7.161 1 97.68 105 TRP A CA 1
ATOM 817 C C . TRP A 1 105 ? 2.118 -5.801 6.708 1 97.68 105 TRP A C 1
ATOM 819 O O . TRP A 1 105 ? 1.203 -5.544 7.493 1 97.68 105 TRP A O 1
ATOM 829 N N . MET A 1 106 ? 2.135 -5.359 5.443 1 98.66 106 MET A N 1
ATOM 830 C CA . MET A 1 106 ? 1.056 -4.574 4.85 1 98.66 106 MET A CA 1
ATOM 831 C C . MET A 1 106 ? 0.732 -5.069 3.444 1 98.66 106 MET A C 1
ATOM 833 O O . MET A 1 106 ? 1.636 -5.397 2.673 1 98.66 106 MET A O 1
ATOM 837 N N . TRP A 1 107 ? -0.559 -5.144 3.162 1 98.86 107 TRP A N 1
ATOM 838 C CA . TRP A 1 107 ? -0.976 -5.412 1.789 1 98.86 107 TRP A CA 1
ATOM 839 C C . TRP A 1 107 ? -0.855 -4.158 0.929 1 98.86 107 TRP A C 1
ATOM 841 O O . TRP A 1 107 ? -1.197 -3.059 1.372 1 98.86 107 TRP A O 1
ATOM 851 N N . SER A 1 108 ? -0.519 -4.33 -0.328 1 98.72 108 SER A N 1
ATOM 852 C CA . SER A 1 108 ? -0.345 -3.197 -1.231 1 98.72 108 SER A CA 1
ATOM 853 C C . SER A 1 108 ? -1.69 -2.62 -1.659 1 98.72 108 SER A C 1
ATOM 855 O O . SER A 1 108 ? -1.752 -1.523 -2.217 1 98.72 108 SER A O 1
ATOM 857 N N . ASP A 1 109 ? -2.768 -3.35 -1.416 1 98.35 109 ASP A N 1
ATOM 858 C CA . ASP A 1 109 ? -4.083 -2.82 -1.762 1 98.35 109 ASP A CA 1
ATOM 859 C C . ASP A 1 109 ? -4.715 -2.099 -0.573 1 98.35 109 ASP A C 1
ATOM 861 O O . ASP A 1 109 ? -5.871 -1.676 -0.64 1 98.35 109 ASP A O 1
ATOM 865 N N . GLY A 1 110 ? -4.005 -2.015 0.515 1 97.94 110 GLY A N 1
ATOM 866 C CA . GLY A 1 110 ? -4.433 -1.216 1.652 1 97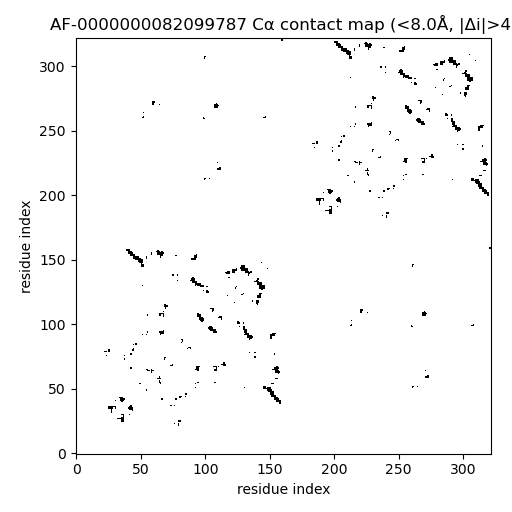.94 110 GLY A CA 1
ATOM 867 C C . GLY A 1 110 ? -5.323 -1.978 2.615 1 97.94 110 GLY A C 1
ATOM 868 O O . GLY A 1 110 ? -5.671 -1.468 3.683 1 97.94 110 GLY A O 1
ATOM 869 N N . SER A 1 111 ? -5.665 -3.16 2.284 1 98.11 111 SER A N 1
ATOM 870 C CA . SER A 1 111 ? -6.541 -3.921 3.17 1 98.11 111 SER A CA 1
ATOM 871 C C . SER A 1 111 ? -5.781 -4.441 4.385 1 98.11 111 SER A C 1
ATOM 873 O O . SER A 1 111 ? -4.549 -4.415 4.411 1 98.11 111 SER A O 1
ATOM 875 N N . GLU A 1 112 ? -6.47 -4.864 5.343 1 98.04 112 GLU A N 1
ATOM 876 C CA . GLU A 1 112 ? -5.884 -5.356 6.587 1 98.04 112 GLU A CA 1
ATOM 877 C C . GLU A 1 112 ? -5.282 -6.745 6.401 1 98.04 112 GLU A C 1
ATOM 879 O O . GLU A 1 112 ? -5.816 -7.564 5.649 1 98.04 112 GLU A O 1
ATOM 884 N N . VAL A 1 113 ? -4.218 -7.008 7.131 1 98.53 113 VAL A N 1
ATOM 885 C CA . VAL A 1 113 ? -3.649 -8.35 7.179 1 98.53 113 VAL A CA 1
ATOM 886 C C . VAL A 1 113 ? -4.365 -9.176 8.246 1 98.53 113 VAL A C 1
ATOM 888 O O . VAL A 1 113 ? -4.063 -9.059 9.436 1 98.53 113 VAL A O 1
ATOM 891 N N . ASP A 1 114 ? -5.273 -10.009 7.794 1 98.45 114 ASP A N 1
ATOM 892 C CA . ASP A 1 114 ? -6.137 -10.735 8.72 1 98.45 114 ASP A CA 1
ATOM 893 C C . ASP A 1 114 ? -6.048 -12.242 8.488 1 98.45 114 ASP A C 1
ATOM 895 O O . ASP A 1 114 ? -6.797 -13.014 9.09 1 98.45 114 ASP A O 1
ATOM 899 N N . PHE A 1 115 ? -5.304 -12.631 7.615 1 98.44 115 PHE A N 1
ATOM 900 C CA . PHE A 1 115 ? -5.02 -14.014 7.253 1 98.44 115 PHE A CA 1
ATOM 901 C C . PHE A 1 115 ? -3.572 -14.171 6.805 1 98.44 115 PHE A C 1
ATOM 903 O O . PHE A 1 115 ? -3.009 -13.27 6.18 1 98.44 115 PHE A O 1
ATOM 910 N N . ALA A 1 116 ? -2.913 -15.266 7.154 1 97.92 116 ALA A N 1
ATOM 911 C CA . ALA A 1 116 ? -1.56 -15.577 6.7 1 97.92 116 ALA A CA 1
ATOM 912 C C . ALA A 1 116 ? -1.39 -17.075 6.466 1 97.92 116 ALA A C 1
ATOM 914 O O . ALA A 1 116 ? -1.915 -17.892 7.226 1 97.92 116 ALA A O 1
ATOM 915 N N . LYS A 1 117 ? -0.698 -17.406 5.403 1 97.9 117 LYS A N 1
ATOM 916 C CA . LYS A 1 117 ? -0.452 -18.803 5.055 1 97.9 117 LYS A CA 1
ATOM 917 C C . LYS A 1 117 ? 1.041 -19.077 4.903 1 97.9 117 LYS A C 1
ATOM 919 O O . LYS A 1 117 ? 1.484 -19.577 3.867 1 97.9 117 LYS A O 1
ATOM 924 N N . TRP A 1 118 ? 1.766 -18.821 5.981 1 98.04 118 TRP A N 1
ATOM 925 C CA . TRP A 1 118 ? 3.22 -18.947 5.96 1 98.04 118 TRP A CA 1
ATOM 926 C C . TRP A 1 118 ? 3.638 -20.411 5.882 1 98.04 118 TRP A C 1
ATOM 928 O O . TRP A 1 118 ? 3.031 -21.272 6.523 1 98.04 118 TRP A O 1
ATOM 938 N N . TYR A 1 119 ? 4.665 -20.673 5.098 1 96.27 119 TYR A N 1
ATOM 939 C CA . TYR A 1 119 ? 5.391 -21.931 5.228 1 96.27 119 TYR A CA 1
ATOM 940 C C . TYR A 1 119 ? 6.04 -22.047 6.603 1 96.27 119 TYR A C 1
ATOM 942 O O . TYR A 1 119 ? 6.376 -21.036 7.224 1 96.27 119 TYR A O 1
ATOM 950 N N . GLU A 1 120 ? 6.308 -23.291 6.92 1 91.58 120 GLU A N 1
ATOM 951 C CA . GLU A 1 120 ? 6.953 -23.525 8.208 1 91.58 120 GLU A CA 1
ATOM 952 C C . GLU A 1 120 ? 8.291 -22.796 8.296 1 91.58 120 GLU A C 1
ATOM 954 O O . GLU A 1 120 ? 9.087 -22.833 7.355 1 91.58 120 GLU A O 1
ATOM 959 N N . ALA A 1 121 ? 8.561 -22.005 9.335 1 92.22 121 ALA A N 1
ATOM 960 C CA . ALA A 1 121 ? 9.799 -21.286 9.628 1 92.22 121 ALA A CA 1
ATOM 961 C C . ALA A 1 121 ? 9.844 -19.95 8.892 1 92.22 121 ALA A C 1
ATOM 963 O O . ALA A 1 121 ? 10.883 -19.286 8.861 1 92.22 121 ALA A O 1
ATOM 964 N N . GLN A 1 122 ? 8.765 -19.712 8.135 1 94.73 122 GLN A N 1
ATOM 965 C CA . GLN A 1 122 ? 8.671 -18.414 7.476 1 94.73 122 GLN A CA 1
ATOM 966 C C . GLN A 1 122 ? 7.75 -17.472 8.246 1 94.73 122 GLN A C 1
ATOM 968 O O . GLN A 1 122 ? 6.875 -17.921 8.989 1 94.73 122 GLN A O 1
ATOM 973 N N . PRO A 1 123 ? 7.887 -16.135 7.986 1 95.24 123 PRO A N 1
ATOM 974 C CA . PRO A 1 123 ? 8.971 -15.451 7.277 1 95.24 123 PRO A CA 1
ATOM 975 C C . PRO A 1 123 ? 10.302 -15.522 8.023 1 95.24 123 PRO A C 1
ATOM 977 O O . PRO A 1 123 ? 10.323 -15.523 9.256 1 95.24 123 PRO A O 1
ATOM 980 N N . ASN A 1 124 ? 11.437 -15.547 7.402 1 90.99 124 ASN A N 1
ATOM 981 C CA . ASN A 1 124 ? 12.739 -15.717 8.039 1 90.99 124 ASN A CA 1
ATOM 982 C C . ASN A 1 124 ? 13.712 -14.614 7.63 1 90.99 124 ASN A C 1
ATOM 984 O O . ASN A 1 124 ? 14.849 -14.577 8.103 1 90.99 124 ASN A O 1
ATOM 988 N N . GLY A 1 125 ? 13.626 -13.692 6.587 1 78.62 125 GLY A N 1
ATOM 989 C CA . GLY A 1 125 ? 14.586 -12.842 5.9 1 78.62 125 GLY A CA 1
ATOM 990 C C . GLY A 1 125 ? 14.862 -11.542 6.632 1 78.62 125 GLY A C 1
ATOM 991 O O . GLY A 1 125 ? 15.797 -10.816 6.288 1 78.62 125 GLY A O 1
ATOM 992 N N . GLY A 1 126 ? 14.339 -11.362 7.701 1 79.93 126 GLY A N 1
ATOM 993 C CA . GLY A 1 126 ? 14.612 -10.112 8.392 1 79.93 126 GLY A CA 1
ATOM 994 C C . GLY A 1 126 ? 14.508 -8.897 7.49 1 79.93 126 GLY A C 1
ATOM 995 O O . GLY A 1 126 ? 13.506 -8.717 6.795 1 79.93 126 GLY A O 1
ATOM 996 N N . VAL A 1 127 ? 15.88 -8.125 7.242 1 79.63 127 VAL A N 1
ATOM 997 C CA . VAL A 1 127 ? 15.854 -6.823 6.585 1 79.63 127 VAL A CA 1
ATOM 998 C C . VAL A 1 127 ? 16.087 -6.996 5.085 1 79.63 127 VAL A C 1
ATOM 1000 O O . VAL A 1 127 ? 15.953 -6.041 4.316 1 79.63 127 VAL A O 1
ATOM 1003 N N . THR A 1 128 ? 16.27 -8.224 4.646 1 89.51 128 THR A N 1
ATOM 1004 C CA . THR A 1 128 ? 16.616 -8.396 3.24 1 89.51 128 THR A CA 1
ATOM 1005 C C . THR A 1 128 ? 15.451 -9.006 2.466 1 89.51 128 THR A C 1
ATOM 1007 O O . THR A 1 128 ? 15.353 -8.84 1.249 1 89.51 128 THR A O 1
ATOM 1010 N N . GLU A 1 129 ? 14.628 -9.763 3.06 1 95.83 129 GLU A N 1
ATOM 1011 C CA . GLU A 1 129 ? 13.463 -10.381 2.434 1 95.83 129 GLU A CA 1
ATOM 1012 C C . GLU A 1 129 ? 12.167 -9.762 2.948 1 95.83 129 GLU A C 1
ATOM 1014 O O . GLU A 1 129 ? 11.711 -10.087 4.047 1 95.83 129 GLU A O 1
ATOM 1019 N N . ASN A 1 130 ? 11.582 -8.884 2.147 1 97.57 130 ASN A N 1
ATOM 1020 C CA . ASN A 1 130 ? 10.486 -8.061 2.647 1 97.57 130 ASN A CA 1
ATOM 1021 C C . ASN A 1 130 ? 9.242 -8.195 1.774 1 97.57 130 ASN A C 1
ATOM 1023 O O . ASN A 1 130 ? 8.25 -7.496 1.988 1 97.57 130 ASN A O 1
ATOM 1027 N N . CYS A 1 131 ? 9.307 -8.99 0.748 1 98.54 131 CYS A N 1
ATOM 1028 C CA . CYS A 1 131 ? 8.171 -9.208 -0.14 1 98.54 131 CYS A CA 1
ATOM 1029 C C . CYS A 1 131 ? 7.772 -10.679 -0.165 1 98.54 131 CYS A C 1
ATOM 1031 O O . CYS A 1 131 ? 8.579 -11.551 0.164 1 98.54 131 CYS A O 1
ATOM 1033 N N . VAL A 1 132 ? 6.532 -10.932 -0.601 1 98.67 132 VAL A N 1
ATOM 1034 C CA . VAL A 1 132 ? 6.026 -12.276 -0.342 1 98.67 132 VAL A CA 1
ATOM 1035 C C . VAL A 1 132 ? 5.633 -12.944 -1.658 1 98.67 132 VAL A C 1
ATOM 1037 O O . VAL A 1 132 ? 5.019 -12.313 -2.522 1 98.67 132 VAL A O 1
ATOM 1040 N N . THR A 1 133 ? 6.031 -14.186 -1.765 1 98.49 133 THR A N 1
ATOM 1041 C CA . THR A 1 133 ? 5.57 -15.074 -2.826 1 98.49 133 THR A CA 1
ATOM 1042 C C . THR A 1 133 ? 4.738 -16.218 -2.252 1 98.49 133 THR A C 1
ATOM 1044 O O . THR A 1 133 ? 4.95 -16.634 -1.111 1 98.49 133 THR A O 1
ATOM 1047 N N . THR A 1 134 ? 3.861 -16.667 -3.012 1 98.53 134 THR A N 1
ATOM 1048 C CA . THR A 1 134 ? 3.279 -17.99 -2.811 1 98.53 134 THR A CA 1
ATOM 1049 C C . THR A 1 134 ? 3.841 -18.987 -3.82 1 98.53 134 THR A C 1
ATOM 1051 O O . THR A 1 134 ? 4.482 -18.595 -4.797 1 98.53 134 THR A O 1
ATOM 1054 N N . HIS A 1 135 ? 3.702 -20.377 -3.473 1 97.64 135 HIS A N 1
ATOM 1055 C CA . HIS A 1 135 ? 4.044 -21.472 -4.374 1 97.64 135 HIS A CA 1
ATOM 1056 C C . HIS A 1 135 ? 5.552 -21.566 -4.578 1 97.64 135 HIS A C 1
ATOM 1058 O O . HIS A 1 135 ? 6.015 -21.919 -5.665 1 97.64 135 HIS A O 1
ATOM 1064 N N . PHE A 1 136 ? 6.313 -21.032 -3.622 1 94.13 136 PHE A N 1
ATOM 1065 C CA . PHE A 1 136 ? 7.748 -21.29 -3.63 1 94.13 136 PHE A CA 1
ATOM 1066 C C . PHE A 1 136 ? 8.039 -22.745 -3.28 1 94.13 136 PHE A C 1
ATOM 1068 O O . PHE A 1 136 ? 8.92 -23.368 -3.876 1 94.13 136 PHE A O 1
ATOM 1075 N N . SER A 1 137 ? 7.407 -23.34 -2.401 1 91.27 137 SER A N 1
ATOM 1076 C CA . SER A 1 137 ? 7.378 -24.729 -1.957 1 91.27 137 SER A CA 1
ATOM 1077 C C . SER A 1 137 ? 5.97 -25.152 -1.554 1 91.27 137 SER A C 1
ATOM 1079 O O . SER A 1 137 ? 5.717 -25.456 -0.386 1 91.27 137 SER A O 1
ATOM 1081 N N . GLY A 1 138 ? 5.06 -25.231 -2.601 1 92.92 138 GLY A N 1
ATOM 1082 C CA . GLY A 1 138 ? 3.64 -25.433 -2.358 1 92.92 138 GLY A CA 1
ATOM 1083 C C . GLY A 1 138 ? 2.875 -24.136 -2.181 1 92.92 138 GLY A C 1
ATOM 1084 O O . GLY A 1 138 ? 3.423 -23.052 -2.392 1 92.92 138 GLY A O 1
ATOM 1085 N N . PRO A 1 139 ? 1.609 -24.225 -1.837 1 95.47 139 PRO A N 1
ATOM 1086 C CA . PRO A 1 139 ? 0.753 -23.036 -1.821 1 95.47 139 PRO A CA 1
ATOM 1087 C C . PRO A 1 139 ? 0.929 -22.199 -0.556 1 95.47 139 PRO A C 1
ATOM 1089 O O . PRO A 1 139 ? -0.046 -21.656 -0.03 1 95.47 139 PRO A O 1
ATOM 1092 N N . LYS A 1 140 ? 2.148 -22.197 0.038 1 97.79 140 LYS A N 1
ATOM 1093 C CA . LYS A 1 140 ? 2.481 -21.437 1.24 1 97.79 140 LYS A CA 1
ATOM 1094 C C . LYS A 1 140 ? 3.329 -20.215 0.901 1 97.79 140 LYS A C 1
ATOM 1096 O O . LYS A 1 140 ? 3.793 -20.07 -0.232 1 97.79 140 LYS A O 1
ATOM 1101 N N . TRP A 1 141 ? 3.431 -19.341 1.908 1 98.63 141 TRP A N 1
ATOM 1102 C CA . TRP A 1 141 ? 4.037 -18.039 1.65 1 98.63 141 TRP A CA 1
ATOM 1103 C C . TRP A 1 141 ? 5.501 -18.025 2.077 1 98.63 141 TRP A C 1
ATOM 1105 O O . TRP A 1 141 ? 5.862 -18.617 3.097 1 98.63 141 TRP A O 1
ATOM 1115 N N . PHE A 1 142 ? 6.317 -17.373 1.281 1 97.59 142 PHE A N 1
ATOM 1116 C CA . PHE A 1 142 ? 7.73 -17.141 1.556 1 97.59 142 PHE A CA 1
ATOM 1117 C C . PHE A 1 142 ? 8.076 -15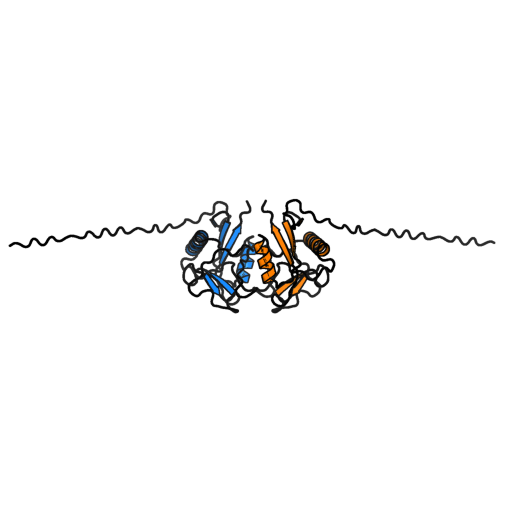.665 1.4 1 97.59 142 PHE A C 1
ATOM 1119 O O . PHE A 1 142 ? 7.648 -15.019 0.441 1 97.59 142 PHE A O 1
ATOM 1126 N N . ASP A 1 143 ? 8.809 -15.174 2.374 1 97.63 143 ASP A N 1
ATOM 1127 C CA . ASP A 1 143 ? 9.372 -13.847 2.145 1 97.63 143 ASP A CA 1
ATOM 1128 C C . ASP A 1 143 ? 10.627 -13.925 1.279 1 97.63 143 ASP A C 1
ATOM 1130 O O . ASP A 1 143 ? 11.414 -14.866 1.401 1 97.63 143 ASP A O 1
ATOM 1134 N N . ARG A 1 144 ? 10.668 -13.022 0.385 1 97.14 144 ARG A N 1
ATOM 1135 C CA . ARG A 1 144 ? 11.763 -12.956 -0.577 1 97.14 144 ARG A CA 1
ATOM 1136 C C . ARG A 1 144 ? 12.241 -11.52 -0.765 1 97.14 144 ARG A C 1
ATOM 1138 O O . ARG A 1 144 ? 11.556 -10.575 -0.369 1 97.14 144 ARG A O 1
ATOM 1145 N N . ALA A 1 145 ? 13.484 -11.415 -1.318 1 97.35 145 ALA A N 1
ATOM 1146 C CA . ALA A 1 145 ? 13.983 -10.079 -1.635 1 97.35 145 ALA A CA 1
ATOM 1147 C C . ALA A 1 145 ? 13.139 -9.422 -2.724 1 97.35 145 ALA A C 1
ATOM 1149 O O . ALA A 1 145 ? 12.877 -10.029 -3.765 1 97.35 145 ALA A O 1
ATOM 1150 N N . CYS A 1 146 ? 12.801 -8.196 -2.563 1 97.23 146 CYS A N 1
ATOM 1151 C CA . CYS A 1 146 ? 11.861 -7.485 -3.422 1 97.23 146 CYS A CA 1
ATOM 1152 C C . CYS A 1 146 ? 12.483 -7.181 -4.779 1 97.23 146 CYS A C 1
ATOM 1154 O O . CYS A 1 146 ? 11.784 -7.14 -5.793 1 97.23 146 CYS A O 1
ATOM 1156 N N . ASN A 1 147 ? 13.743 -6.906 -4.726 1 95.79 147 ASN A N 1
ATOM 1157 C CA . ASN A 1 147 ? 14.327 -6.24 -5.885 1 95.79 147 ASN A CA 1
ATOM 1158 C C . ASN A 1 147 ? 15.281 -7.163 -6.639 1 95.79 147 ASN A C 1
ATOM 1160 O O . ASN A 1 147 ? 15.82 -6.788 -7.682 1 95.79 147 ASN A O 1
ATOM 1164 N N . SER A 1 148 ? 15.464 -8.326 -6.157 1 95.61 148 SER A N 1
ATOM 1165 C CA . SER A 1 148 ? 16.438 -9.201 -6.799 1 95.61 148 SER A CA 1
ATOM 1166 C C . SER A 1 148 ? 15.77 -10.448 -7.371 1 95.61 148 SER A C 1
ATOM 1168 O O . SER A 1 148 ? 16.373 -11.173 -8.164 1 95.61 148 SER A O 1
ATOM 1170 N N . ASN A 1 149 ? 14.601 -10.706 -6.948 1 96.84 149 ASN A N 1
ATOM 1171 C CA . ASN A 1 149 ? 13.874 -11.875 -7.432 1 96.84 149 ASN A CA 1
ATOM 1172 C C . ASN A 1 149 ? 12.847 -11.496 -8.495 1 96.84 149 ASN A C 1
ATOM 1174 O O . ASN A 1 149 ? 12.169 -10.474 -8.372 1 96.84 149 ASN A O 1
ATOM 1178 N N . LEU A 1 150 ? 12.812 -12.292 -9.488 1 98.61 150 LEU A N 1
ATOM 1179 C CA . LEU A 1 150 ? 11.827 -12.127 -10.551 1 98.61 150 LEU A CA 1
ATOM 1180 C C . LEU A 1 150 ? 10.808 -13.261 -10.528 1 98.61 150 LEU A C 1
ATOM 1182 O O . LEU A 1 150 ? 11.178 -14.435 -10.598 1 98.61 150 LEU A O 1
ATOM 1186 N N . TYR A 1 151 ? 9.561 -12.918 -10.392 1 98.79 151 TYR A N 1
ATOM 1187 C CA . TYR A 1 151 ? 8.519 -13.938 -10.344 1 98.79 151 TYR A CA 1
ATOM 1188 C C . TYR A 1 151 ? 7.287 -13.495 -11.125 1 98.79 151 TYR A C 1
ATOM 1190 O O . TYR A 1 151 ? 7.136 -12.313 -11.44 1 98.79 151 TYR A O 1
ATOM 1198 N N . SER A 1 152 ? 6.47 -14.516 -11.569 1 98.83 152 SER A N 1
ATOM 1199 C CA . SER A 1 152 ? 5.098 -14.237 -11.982 1 98.83 152 SER A CA 1
ATOM 1200 C C . SER A 1 152 ? 4.282 -13.656 -10.832 1 98.83 152 SER A C 1
ATOM 1202 O O . SER A 1 152 ? 4.778 -13.536 -9.71 1 98.83 152 SER A O 1
ATOM 1204 N N . PHE A 1 153 ? 3.078 -13.218 -11.146 1 98.93 153 PHE A N 1
ATOM 1205 C CA . PHE A 1 153 ? 2.332 -12.548 -10.087 1 98.93 153 PHE A CA 1
ATOM 1206 C C . PHE A 1 153 ? 0.833 -12.625 -10.349 1 98.93 153 PHE A C 1
ATOM 1208 O O . PHE A 1 153 ? 0.407 -12.95 -11.459 1 98.93 153 PHE A O 1
ATOM 1215 N N . VAL A 1 154 ? 0.097 -12.412 -9.272 1 98.93 154 VAL A N 1
ATOM 1216 C CA . VAL A 1 154 ? -1.36 -12.401 -9.333 1 98.93 154 VAL A CA 1
ATOM 1217 C C . VAL A 1 154 ? -1.883 -11.015 -8.959 1 98.93 154 VAL A C 1
ATOM 1219 O O . VAL A 1 154 ? -1.487 -10.451 -7.937 1 98.93 154 VAL A O 1
ATOM 1222 N N . CYS A 1 155 ? -2.714 -10.47 -9.791 1 98.87 155 CYS A N 1
ATOM 1223 C CA . CYS A 1 155 ? -3.433 -9.231 -9.516 1 98.87 155 CYS A CA 1
ATOM 1224 C C . CYS A 1 155 ? -4.84 -9.517 -9.007 1 98.87 155 CYS A C 1
ATOM 1226 O O . CYS A 1 155 ? -5.431 -10.543 -9.348 1 98.87 155 CYS A O 1
ATOM 1228 N N . ALA A 1 156 ? -5.328 -8.567 -8.218 1 98.63 156 ALA A N 1
ATOM 1229 C CA . ALA A 1 156 ? -6.712 -8.652 -7.757 1 98.63 156 ALA A CA 1
ATOM 1230 C C . ALA A 1 156 ? -7.366 -7.273 -7.73 1 98.63 156 ALA A C 1
ATOM 1232 O O . ALA A 1 156 ? -6.724 -6.281 -7.378 1 98.63 156 ALA A O 1
ATOM 1233 N N . LYS A 1 157 ? -8.594 -7.216 -8.135 1 96.27 157 LYS A N 1
ATOM 1234 C CA . LYS A 1 157 ? -9.346 -5.97 -8.028 1 96.27 157 LYS A CA 1
ATOM 1235 C C . LYS A 1 157 ? -10.77 -6.226 -7.543 1 96.27 157 LYS A C 1
ATOM 1237 O O . LYS A 1 157 ? -11.302 -7.325 -7.715 1 96.27 157 LYS A O 1
ATOM 1242 N N . ARG A 1 158 ? -11.253 -5.184 -6.857 1 90.14 158 ARG A N 1
ATOM 1243 C CA . ARG A 1 158 ? -12.619 -5.248 -6.348 1 90.14 158 ARG A CA 1
ATOM 1244 C C . ARG A 1 158 ? -13.619 -4.791 -7.406 1 90.14 158 ARG A C 1
ATOM 1246 O O . ARG A 1 158 ? -13.34 -3.869 -8.174 1 90.14 158 ARG A O 1
ATOM 1253 N N . LEU A 1 159 ? -14.657 -5.534 -7.413 1 77.49 159 LEU A N 1
ATOM 1254 C CA . LEU A 1 159 ? -15.777 -5.086 -8.232 1 77.49 159 LEU A CA 1
ATOM 1255 C C . LEU A 1 159 ? -16.669 -4.124 -7.454 1 77.49 159 LEU A C 1
ATOM 1257 O O . LEU A 1 159 ? -17.012 -4.386 -6.298 1 77.49 159 LEU A O 1
ATOM 1261 N N . CYS A 1 160 ? -16.257 -2.836 -7.165 1 60.5 160 CYS A N 1
ATOM 1262 C CA . CYS A 1 160 ? -17.141 -1.965 -6.399 1 60.5 160 CYS A CA 1
ATOM 1263 C C . CYS A 1 160 ? -18.591 -2.144 -6.831 1 60.5 160 CYS A C 1
ATOM 1265 O O . CYS A 1 160 ? -18.916 -1.99 -8.01 1 60.5 160 CYS A O 1
ATOM 1267 N N . LYS A 1 161 ? -19.261 -2.975 -6.12 1 44.59 161 LYS A N 1
ATOM 1268 C CA . LYS A 1 161 ? -20.694 -3.033 -6.39 1 44.59 161 LYS A CA 1
ATOM 1269 C C . LYS A 1 161 ? -21.412 -1.813 -5.821 1 44.59 161 LYS A C 1
ATOM 1271 O O . LYS A 1 161 ? -21.012 -1.279 -4.785 1 44.59 161 LYS A O 1
ATOM 1276 N N . MET B 1 1 ? -3.276 86.906 -11.355 1 36.55 1 MET B N 1
ATOM 1277 C CA . MET B 1 1 ? -3.597 85.638 -12.003 1 36.55 1 MET B CA 1
ATOM 1278 C C . MET B 1 1 ? -3.403 84.471 -11.04 1 36.55 1 MET B C 1
ATOM 1280 O O . MET B 1 1 ? -2.279 84.183 -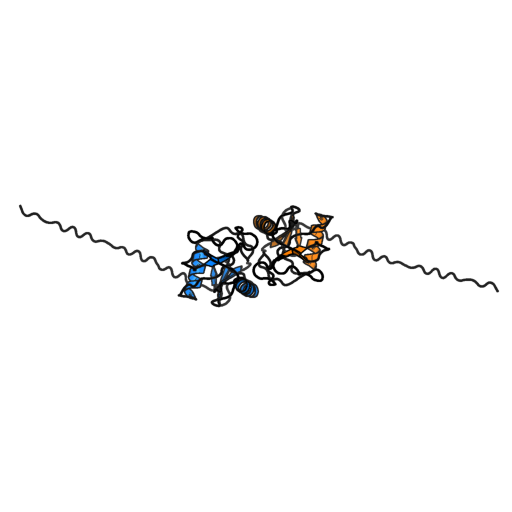10.625 1 36.55 1 MET B O 1
ATOM 1284 N N . LEU B 1 2 ? -4.399 84.207 -10.106 1 40.15 2 LEU B N 1
ATOM 1285 C CA . LEU B 1 2 ? -4.509 83.245 -9.015 1 40.15 2 LEU B CA 1
ATOM 1286 C C . LEU B 1 2 ? -4.559 81.818 -9.551 1 40.15 2 LEU B C 1
ATOM 1288 O O . LEU B 1 2 ? -5.451 81.473 -10.329 1 40.15 2 LEU B O 1
ATOM 1292 N N . VAL B 1 3 ? -3.405 81.144 -9.716 1 42.78 3 VAL B N 1
ATOM 1293 C CA . VAL B 1 3 ? -3.187 79.77 -10.157 1 42.78 3 VAL B CA 1
ATOM 1294 C C . VAL B 1 3 ? -3.872 78.803 -9.194 1 42.78 3 VAL B C 1
ATOM 1296 O O . VAL B 1 3 ? -3.574 78.794 -7.997 1 42.78 3 VAL B O 1
ATOM 1299 N N . PHE B 1 4 ? -5.159 78.523 -9.449 1 38.85 4 PHE B N 1
ATOM 1300 C CA . PHE B 1 4 ? -5.95 77.501 -8.775 1 38.85 4 PHE B CA 1
ATOM 1301 C C . PHE B 1 4 ? -5.307 76.128 -8.93 1 38.85 4 PHE B C 1
ATOM 1303 O O . PHE B 1 4 ? -5.194 75.612 -10.044 1 38.85 4 PHE B O 1
ATOM 1310 N N . LEU B 1 5 ? -4.403 75.774 -8.033 1 37.18 5 LEU B N 1
ATOM 1311 C CA . LEU B 1 5 ? -3.8 74.45 -7.921 1 37.18 5 LEU B CA 1
ATOM 1312 C C . LEU B 1 5 ? -4.864 73.389 -7.657 1 37.18 5 LEU B C 1
ATOM 1314 O O . LEU B 1 5 ? -5.555 73.438 -6.637 1 37.18 5 LEU B O 1
ATOM 1318 N N . CYS B 1 6 ? -5.496 72.866 -8.707 1 35.54 6 CYS B N 1
ATOM 1319 C CA . CYS B 1 6 ? -6.415 71.737 -8.63 1 35.54 6 CYS B CA 1
ATOM 1320 C C . CYS B 1 6 ? -5.732 70.517 -8.023 1 35.54 6 CYS B C 1
ATOM 1322 O O . CYS B 1 6 ? -4.78 69.985 -8.595 1 35.54 6 CYS B O 1
ATOM 1324 N N . VAL B 1 7 ? -5.747 70.41 -6.699 1 40.33 7 VAL B N 1
ATOM 1325 C CA . VAL B 1 7 ? -5.311 69.225 -5.968 1 40.33 7 VAL B CA 1
ATOM 1326 C C . VAL B 1 7 ? -6.147 68.019 -6.391 1 40.33 7 VAL B C 1
ATOM 1328 O O . VAL B 1 7 ? -7.363 67.997 -6.189 1 40.33 7 VAL B O 1
ATOM 1331 N N . VAL B 1 8 ? -5.839 67.402 -7.55 1 39.32 8 VAL B N 1
ATOM 1332 C CA . VAL B 1 8 ? -6.443 66.134 -7.944 1 39.32 8 VAL B CA 1
ATOM 1333 C C . VAL B 1 8 ? -6.22 65.093 -6.849 1 39.32 8 VAL B C 1
ATOM 1335 O O . VAL B 1 8 ? -5.08 64.723 -6.559 1 39.32 8 VAL B O 1
ATOM 1338 N N . SER B 1 9 ? -7.134 65.104 -5.827 1 40.89 9 SER B N 1
ATOM 1339 C CA . SER B 1 9 ? -7.13 64.023 -4.846 1 40.89 9 SER B CA 1
ATOM 1340 C C . SER B 1 9 ? -7.292 62.665 -5.52 1 40.89 9 SER B C 1
ATOM 1342 O O . SER B 1 9 ? -8.299 62.41 -6.183 1 40.89 9 SER B O 1
ATOM 1344 N N . LEU B 1 10 ? -6.214 62.098 -6.051 1 40.55 10 LEU B N 1
ATOM 1345 C CA . LEU B 1 10 ? -6.276 60.714 -6.51 1 40.55 10 LEU B CA 1
ATOM 1346 C C . LEU B 1 10 ? -6.754 59.793 -5.393 1 40.55 10 LEU B C 1
ATOM 1348 O O . LEU B 1 10 ? -6.053 59.6 -4.398 1 40.55 10 LEU B O 1
ATOM 1352 N N . LEU B 1 11 ? -8.131 59.717 -5.206 1 42.93 11 LEU B N 1
ATOM 1353 C CA . LEU B 1 11 ? -8.692 58.686 -4.34 1 42.93 11 LEU B CA 1
ATOM 1354 C C . LEU B 1 11 ? -8.23 57.299 -4.775 1 42.93 11 LEU B C 1
ATOM 1356 O O . LEU B 1 11 ? -8.548 56.852 -5.879 1 42.93 11 LEU B O 1
ATOM 1360 N N . ARG B 1 12 ? -7.051 56.895 -4.345 1 41.35 12 ARG B N 1
ATOM 1361 C CA . ARG B 1 12 ? -6.692 55.49 -4.511 1 41.35 12 ARG B CA 1
ATOM 1362 C C . ARG B 1 12 ? -7.766 54.578 -3.927 1 41.35 12 ARG B C 1
ATOM 1364 O O . ARG B 1 12 ? -8.038 54.621 -2.726 1 41.35 12 ARG B O 1
ATOM 1371 N N . LEU B 1 13 ? -8.87 54.24 -4.644 1 44.26 13 LEU B N 1
ATOM 1372 C CA . LEU B 1 13 ? -9.725 53.134 -4.225 1 44.26 13 LEU B CA 1
ATOM 1373 C C . LEU B 1 13 ? -8.912 51.856 -4.048 1 44.26 13 LEU B C 1
ATOM 1375 O O . LEU B 1 13 ? -8.423 51.286 -5.026 1 44.26 13 LEU B O 1
ATOM 1379 N N . ALA B 1 14 ? -8.163 51.745 -3.017 1 44.41 14 ALA B N 1
ATOM 1380 C CA . ALA B 1 14 ? -7.67 50.405 -2.711 1 44.41 14 ALA B CA 1
ATOM 1381 C C . ALA B 1 14 ? -8.821 49.408 -2.607 1 44.41 14 ALA B C 1
ATOM 1383 O O . ALA B 1 14 ? -9.643 49.492 -1.691 1 44.41 14 ALA B O 1
ATOM 1384 N N . SER B 1 15 ? -9.496 49.002 -3.691 1 45.53 15 SER B N 1
ATOM 1385 C CA . SER B 1 15 ? -10.323 47.81 -3.536 1 45.53 15 SER B CA 1
ATOM 1386 C C . SER B 1 15 ? -9.553 46.689 -2.846 1 45.53 15 SER B C 1
ATOM 1388 O O . SER B 1 15 ? -8.686 46.058 -3.455 1 45.53 15 SER B O 1
ATOM 1390 N N . GLY B 1 16 ? -9.25 46.861 -1.591 1 43.04 16 GLY B N 1
ATOM 1391 C CA . GLY B 1 16 ? -8.799 45.633 -0.956 1 43.04 16 GLY B CA 1
ATOM 1392 C C . GLY B 1 16 ? -9.638 44.425 -1.329 1 43.04 16 GLY B C 1
ATOM 1393 O O . GLY B 1 16 ? -10.815 44.346 -0.972 1 43.04 16 GLY B O 1
ATOM 1394 N N . ALA B 1 17 ? -9.454 43.813 -2.425 1 47.64 17 ALA B N 1
ATOM 1395 C CA . ALA B 1 17 ? -10.04 42.488 -2.615 1 47.64 17 ALA B CA 1
ATOM 1396 C C . ALA B 1 17 ? -9.899 41.64 -1.354 1 47.64 17 ALA B C 1
ATOM 1398 O O . ALA B 1 17 ? -8.784 41.339 -0.922 1 47.64 17 ALA B O 1
ATOM 1399 N N . THR B 1 18 ? -10.765 41.721 -0.345 1 45.97 18 THR B N 1
ATOM 1400 C CA . THR B 1 18 ? -10.801 40.675 0.672 1 45.97 18 THR B CA 1
ATOM 1401 C C . THR B 1 18 ? -10.687 39.294 0.032 1 45.97 18 THR B C 1
ATOM 1403 O O . THR B 1 18 ? -11.483 38.941 -0.84 1 45.97 18 THR B O 1
ATOM 1406 N N . VAL B 1 19 ? -9.549 38.924 -0.292 1 48.64 19 VAL B N 1
ATOM 1407 C CA . VAL B 1 19 ? -9.498 37.491 -0.561 1 48.64 19 VAL B CA 1
ATOM 1408 C C . VAL B 1 19 ? -10.406 36.748 0.417 1 48.64 19 VAL B C 1
ATOM 1410 O O . VAL B 1 19 ? -10.257 36.88 1.634 1 48.64 19 VAL B O 1
ATOM 1413 N N . PRO B 1 20 ? -11.654 36.532 0.128 1 40.15 20 PRO B N 1
ATOM 1414 C CA . PRO B 1 20 ? -12.373 35.699 1.094 1 40.15 20 PRO B CA 1
ATOM 1415 C C . PRO B 1 20 ? -11.489 34.622 1.719 1 40.15 20 PRO B C 1
ATOM 1417 O O . PRO B 1 20 ? -10.747 33.939 1.008 1 40.15 20 PRO B O 1
ATOM 1420 N N . ASP B 1 21 ? -10.838 34.845 2.794 1 44.52 21 ASP B N 1
ATOM 1421 C CA . ASP B 1 21 ? -10.385 33.7 3.578 1 44.52 21 ASP B CA 1
ATOM 1422 C C . ASP B 1 21 ? -11.375 32.542 3.48 1 44.52 21 ASP B C 1
ATOM 1424 O O . ASP B 1 21 ? -12.391 32.525 4.177 1 44.52 21 ASP B O 1
ATOM 1428 N N . GLN B 1 22 ? -11.888 32.1 2.344 1 44.53 22 GLN B N 1
ATOM 1429 C CA . GLN B 1 22 ? -12.843 30.999 2.279 1 44.53 22 GLN B CA 1
ATOM 1430 C C . GLN B 1 22 ? -12.519 29.926 3.315 1 44.53 22 GLN B C 1
ATOM 1432 O O . GLN B 1 22 ? -11.592 29.135 3.128 1 44.53 22 GLN B O 1
ATOM 1437 N N . GLU B 1 23 ? -12.488 30.191 4.616 1 51.78 23 GLU B N 1
ATOM 1438 C CA . GLU B 1 23 ? -12.473 29.153 5.643 1 51.78 23 GLU B CA 1
ATOM 1439 C C . GLU B 1 23 ? -13.326 27.957 5.232 1 51.78 23 GLU B C 1
ATOM 1441 O O . GLU B 1 23 ? -14.556 28.042 5.216 1 51.78 23 GLU B O 1
ATOM 1446 N N . GLU B 1 24 ? -12.929 27.185 4.233 1 61.23 24 GLU B N 1
ATOM 1447 C CA . GLU B 1 24 ? -13.697 25.993 3.887 1 61.23 24 GLU B CA 1
ATOM 1448 C C . GLU B 1 24 ? -14.107 25.218 5.137 1 61.23 24 GLU B C 1
ATOM 1450 O O . GLU B 1 24 ? -13.257 24.845 5.948 1 61.23 24 GLU B O 1
ATOM 1455 N N . GLU B 1 25 ? -15.278 25.425 5.659 1 76.31 25 GLU B N 1
ATOM 1456 C CA . GLU B 1 25 ? -15.857 24.706 6.79 1 76.31 25 GLU B CA 1
ATOM 1457 C C . GLU B 1 25 ? -15.749 23.196 6.598 1 76.31 25 GLU B C 1
ATOM 1459 O O . GLU B 1 25 ? -15.937 22.691 5.489 1 76.31 25 GLU B O 1
ATOM 1464 N N . LEU B 1 26 ? -15.124 22.529 7.606 1 84.15 26 LEU B N 1
ATOM 1465 C CA . LEU B 1 26 ? -15.078 21.072 7.651 1 84.15 26 LEU B CA 1
ATOM 1466 C C . LEU B 1 26 ? -16.455 20.494 7.957 1 84.15 26 LEU B C 1
ATOM 1468 O O . LEU B 1 26 ? -17.121 20.93 8.899 1 84.15 26 LEU B O 1
ATOM 1472 N N . PHE B 1 27 ? -16.962 19.658 7.084 1 81.92 27 PHE B N 1
ATOM 1473 C CA . PHE B 1 27 ? -18.259 19.033 7.315 1 81.92 27 PHE B CA 1
ATOM 1474 C C . PHE B 1 27 ? -18.103 17.538 7.567 1 81.92 27 PHE B C 1
ATOM 1476 O O . PHE B 1 27 ? -17.166 16.913 7.066 1 81.92 27 PHE B O 1
ATOM 1483 N N . GLN B 1 28 ? -18.883 16.921 8.489 1 83.12 28 GLN B N 1
ATOM 1484 C CA . GLN B 1 28 ? -18.881 15.503 8.832 1 83.12 28 GLN B CA 1
ATOM 1485 C C . GLN B 1 28 ? -19.992 14.758 8.098 1 83.12 28 GLN B C 1
ATOM 1487 O O . GLN B 1 28 ? -19.989 13.526 8.043 1 83.12 28 GLN B O 1
ATOM 1492 N N . ASN B 1 29 ? -20.842 15.333 7.493 1 81.43 29 ASN B N 1
ATOM 1493 C CA . ASN B 1 29 ? -21.996 14.833 6.753 1 81.43 29 ASN B CA 1
ATOM 1494 C C . ASN B 1 29 ? -22.117 13.316 6.86 1 81.43 29 ASN B C 1
ATOM 1496 O O . ASN B 1 29 ? -22.519 12.793 7.902 1 81.43 29 ASN B O 1
ATOM 1500 N N . SER B 1 30 ? -21.578 12.551 5.962 1 86.16 30 SER B N 1
ATOM 1501 C CA . SER B 1 30 ? -21.74 11.105 5.855 1 86.16 30 SER B CA 1
ATOM 1502 C C . SER B 1 30 ? -20.671 10.368 6.655 1 86.16 30 SER B C 1
ATOM 1504 O O . SER B 1 30 ? -20.668 9.137 6.712 1 86.16 30 SER B O 1
ATOM 1506 N N . CYS B 1 31 ? -19.88 11.165 7.295 1 93.18 31 CYS B N 1
ATOM 1507 C CA . CYS B 1 31 ? -18.767 10.533 7.994 1 93.18 31 CYS B CA 1
ATOM 1508 C C . CYS B 1 31 ? -19.025 10.48 9.495 1 93.18 31 CYS B C 1
ATOM 1510 O O . CYS B 1 31 ? -19.78 11.295 10.028 1 93.18 31 CYS B O 1
ATOM 1512 N N . LEU B 1 32 ? -18.465 9.468 10.104 1 90.64 32 LEU B N 1
ATOM 1513 C CA . LEU B 1 32 ? -18.54 9.339 11.555 1 90.64 32 LEU B CA 1
ATOM 1514 C C . LEU B 1 32 ? -17.87 10.524 12.241 1 90.64 32 LEU B C 1
ATOM 1516 O O . LEU B 1 32 ? -17.095 11.252 11.616 1 90.64 32 LEU B O 1
ATOM 1520 N N . MET B 1 33 ? -18.201 10.669 13.493 1 90.61 33 MET B N 1
ATOM 1521 C CA . MET B 1 33 ? -17.598 11.749 14.269 1 90.61 33 MET B CA 1
ATOM 1522 C C . MET B 1 33 ? -16.076 11.69 14.193 1 90.61 33 MET B C 1
ATOM 1524 O O . MET B 1 33 ? -15.487 10.612 14.292 1 90.61 33 MET B O 1
ATOM 1528 N N . GLY B 1 34 ? -15.516 12.811 13.956 1 93.76 34 GLY B N 1
ATOM 1529 C CA . GLY B 1 34 ? -14.066 12.902 13.894 1 93.76 34 GLY B CA 1
ATOM 1530 C C . GLY B 1 34 ? -13.52 12.773 12.485 1 93.76 34 GLY B C 1
ATOM 1531 O O . GLY B 1 34 ? -12.334 13.013 12.249 1 93.76 34 GLY B O 1
ATOM 1532 N N . TRP B 1 35 ? -14.431 12.343 11.622 1 96.74 35 TRP B N 1
ATOM 1533 C CA . TRP B 1 35 ? -14.076 12.238 10.211 1 96.74 35 TRP B CA 1
ATOM 1534 C C . TRP B 1 35 ? -14.782 13.311 9.39 1 96.74 35 TRP B C 1
ATOM 1536 O O . TRP B 1 35 ? -15.938 13.647 9.659 1 96.74 35 TRP B O 1
ATOM 1546 N N . TYR B 1 36 ? -14.075 13.776 8.323 1 96.78 36 TYR B N 1
ATOM 1547 C CA . TYR B 1 36 ? -14.604 14.891 7.545 1 96.78 36 TYR B CA 1
ATOM 1548 C C . TYR B 1 36 ? -14.688 14.533 6.066 1 96.78 36 TYR B C 1
ATOM 1550 O O . TYR B 1 36 ? -13.759 13.942 5.51 1 96.78 36 TYR B O 1
ATOM 1558 N N . ASP B 1 37 ? -15.752 14.941 5.535 1 94.76 37 ASP B N 1
ATOM 1559 C CA . ASP B 1 37 ? -16.13 14.457 4.211 1 94.76 37 ASP B CA 1
ATOM 1560 C C . ASP B 1 37 ? -15.553 15.351 3.115 1 94.76 37 ASP B C 1
ATOM 1562 O O . ASP B 1 37 ? -15.58 16.578 3.228 1 94.76 37 ASP B O 1
ATOM 1566 N N . PHE B 1 38 ? -14.984 14.717 2.034 1 95.18 38 PHE B N 1
ATOM 1567 C CA . PHE B 1 38 ? -14.597 15.405 0.808 1 95.18 38 PHE B CA 1
ATOM 1568 C C . PHE B 1 38 ? -14.733 14.481 -0.396 1 95.18 38 PHE B C 1
ATOM 1570 O O . PHE B 1 38 ? -13.961 13.531 -0.547 1 95.18 38 PHE B O 1
ATOM 1577 N N . ASN B 1 39 ? -15.633 14.758 -1.223 1 92.57 39 ASN B N 1
ATOM 1578 C CA . ASN B 1 39 ? -15.828 14.068 -2.494 1 92.57 39 ASN B CA 1
ATOM 1579 C C . ASN B 1 39 ? -15.924 12.557 -2.303 1 92.57 39 ASN B C 1
ATOM 1581 O O . ASN B 1 39 ? -15.219 11.797 -2.97 1 92.57 39 ASN B O 1
ATOM 1585 N N . GLY B 1 40 ? -16.781 12.149 -1.37 1 92.17 40 GLY B N 1
ATOM 1586 C CA . GLY B 1 40 ? -17.098 10.74 -1.198 1 92.17 40 GLY B CA 1
ATOM 1587 C C . GLY B 1 40 ? -16.09 10.002 -0.336 1 92.17 40 GLY B C 1
ATOM 1588 O O . GLY B 1 40 ? -16.143 8.776 -0.223 1 92.17 40 GLY B O 1
ATOM 1589 N N . ARG B 1 41 ? -15.163 10.714 0.22 1 96 41 ARG B N 1
ATOM 1590 C CA . ARG B 1 41 ? -14.189 10.139 1.143 1 96 41 ARG B CA 1
ATOM 1591 C C . ARG B 1 41 ? -14.219 10.857 2.488 1 96 41 ARG B C 1
ATOM 1593 O O . ARG B 1 41 ? -14.659 12.005 2.575 1 96 41 ARG B O 1
ATOM 1600 N N . CYS B 1 42 ? -13.781 10.159 3.507 1 97.45 42 CYS B N 1
ATOM 1601 C CA . CYS B 1 42 ? -13.687 10.719 4.851 1 97.45 42 CYS B CA 1
ATOM 1602 C C . CYS B 1 42 ? -12.235 10.801 5.307 1 97.45 42 CYS B C 1
ATOM 1604 O O . CYS B 1 42 ? -11.45 9.884 5.06 1 97.45 42 CYS B O 1
ATOM 1606 N N . TYR B 1 43 ? -11.944 11.863 5.954 1 98.28 43 TYR B N 1
ATOM 1607 C CA . TYR B 1 43 ? -10.576 12.156 6.368 1 98.28 43 TYR B CA 1
ATOM 1608 C C . TYR B 1 43 ? -10.508 12.444 7.863 1 98.28 43 TYR B C 1
ATOM 1610 O O . TYR B 1 43 ? -11.456 12.98 8.442 1 98.28 43 TYR B O 1
ATOM 1618 N N . LYS B 1 44 ? -9.398 12.094 8.414 1 98.38 44 LYS B N 1
ATOM 1619 C CA . LYS B 1 44 ? -9.146 12.336 9.831 1 98.38 44 LYS B CA 1
ATOM 1620 C C . LYS B 1 44 ? -7.692 12.731 10.072 1 98.38 44 LYS B C 1
ATOM 1622 O O . LYS B 1 44 ? -6.774 12.064 9.587 1 98.38 44 LYS B O 1
ATOM 1627 N N . TYR B 1 45 ? -7.533 13.83 10.728 1 98.58 45 TYR B N 1
ATOM 1628 C CA . TYR B 1 45 ? -6.209 14.241 11.184 1 98.58 45 TYR B CA 1
ATOM 1629 C C . TYR B 1 45 ? -5.898 13.651 12.554 1 98.58 45 TYR B C 1
ATOM 1631 O O . TYR B 1 45 ? -6.73 13.702 13.463 1 98.58 45 TYR B O 1
ATOM 1639 N N . VAL B 1 46 ? -4.742 13.081 12.707 1 98.79 46 VAL B N 1
ATOM 1640 C CA . VAL B 1 46 ? -4.307 12.511 13.978 1 98.79 46 VAL B CA 1
ATOM 1641 C C . VAL B 1 46 ? -3.022 13.196 14.44 1 98.79 46 VAL B C 1
ATOM 1643 O O . VAL B 1 46 ? -1.983 13.085 13.785 1 98.79 46 VAL B O 1
ATOM 1646 N N . ALA B 1 47 ? -3.028 13.845 15.543 1 97.89 47 ALA B N 1
ATOM 1647 C CA . ALA B 1 47 ? -1.965 14.73 16.012 1 97.89 47 ALA B CA 1
ATOM 1648 C C . ALA B 1 47 ? -0.872 13.943 16.73 1 97.89 47 ALA B C 1
ATOM 1650 O O . ALA B 1 47 ? 0.157 14.505 17.112 1 97.89 47 ALA B O 1
ATOM 1651 N N . SER B 1 48 ? -0.862 12.657 16.77 1 97.47 48 SER B N 1
ATOM 1652 C CA . SER B 1 48 ? 0.136 11.825 17.436 1 97.47 48 SER B CA 1
ATOM 1653 C C . SER B 1 48 ? 1.321 11.543 16.519 1 97.47 48 SER B C 1
ATOM 1655 O O . SER B 1 48 ? 1.192 10.81 15.537 1 97.47 48 SER B O 1
ATOM 1657 N N . PRO B 1 49 ? 2.456 12.161 16.857 1 98.59 49 PRO B N 1
ATOM 1658 C CA . PRO B 1 49 ? 3.623 11.924 16.003 1 98.59 49 PRO B CA 1
ATOM 1659 C C . PRO B 1 49 ? 4.144 10.492 16.099 1 98.59 49 PRO B C 1
ATOM 1661 O O . PRO B 1 49 ? 4.468 10.022 17.193 1 98.59 49 PRO B O 1
ATOM 1664 N N . VAL B 1 50 ? 4.199 9.795 15.017 1 98.78 50 VAL B N 1
ATOM 1665 C CA . VAL B 1 50 ? 4.71 8.431 14.934 1 98.78 50 VAL B CA 1
ATOM 1666 C C . VAL B 1 50 ? 5.461 8.239 13.619 1 98.78 50 VAL B C 1
ATOM 1668 O O . VAL B 1 50 ? 5.468 9.129 12.765 1 98.78 50 VAL B O 1
ATOM 1671 N N . VAL B 1 51 ? 6.177 7.116 13.481 1 98.65 51 VAL B N 1
ATOM 1672 C CA . VAL B 1 51 ? 6.835 6.805 12.216 1 98.65 51 VAL B CA 1
ATOM 1673 C C . VAL B 1 51 ? 5.792 6.396 11.178 1 98.65 51 VAL B C 1
ATOM 1675 O O . VAL B 1 51 ? 4.657 6.062 11.528 1 98.65 51 VAL B O 1
ATOM 1678 N N . TRP B 1 52 ? 6.116 6.381 9.983 1 98.73 52 TRP B N 1
ATOM 1679 C CA . TRP B 1 52 ? 5.186 6.201 8.873 1 98.73 52 TRP B CA 1
ATOM 1680 C C . TRP B 1 52 ? 4.41 4.897 9.018 1 98.73 52 TRP B C 1
ATOM 1682 O O . TRP B 1 52 ? 3.186 4.875 8.863 1 98.73 52 TRP B O 1
ATOM 1692 N N . ALA B 1 53 ? 5.134 3.822 9.337 1 98.74 53 ALA B N 1
ATOM 1693 C CA . ALA B 1 53 ? 4.504 2.506 9.417 1 98.74 53 ALA B CA 1
ATOM 1694 C C . ALA B 1 53 ? 3.454 2.467 10.524 1 98.74 53 ALA B C 1
ATOM 1696 O O . ALA B 1 53 ? 2.403 1.842 10.368 1 98.74 53 ALA B O 1
ATOM 1697 N N . ASN B 1 54 ? 3.737 3.088 11.601 1 98.82 54 ASN B N 1
ATOM 1698 C CA . ASN B 1 54 ? 2.772 3.138 12.694 1 98.82 54 ASN B CA 1
ATOM 1699 C C . ASN B 1 54 ? 1.548 3.971 12.325 1 98.82 54 ASN B C 1
ATOM 1701 O O . ASN B 1 54 ? 0.428 3.649 12.728 1 98.82 54 ASN B O 1
ATOM 1705 N N . ALA B 1 55 ? 1.789 5.045 11.614 1 98.91 55 ALA B N 1
ATOM 1706 C CA . ALA B 1 55 ? 0.674 5.853 11.128 1 98.91 55 ALA B CA 1
ATOM 1707 C C . ALA B 1 55 ? -0.249 5.032 10.232 1 98.91 55 ALA B C 1
ATOM 1709 O O . ALA B 1 55 ? -1.469 5.044 10.409 1 98.91 55 ALA B O 1
ATOM 1710 N N . GLU B 1 56 ? 0.35 4.329 9.27 1 98.89 56 GLU B N 1
ATOM 1711 C CA . GLU B 1 56 ? -0.445 3.478 8.389 1 98.89 56 GLU B CA 1
ATOM 1712 C C . GLU B 1 56 ? -1.194 2.41 9.181 1 98.89 56 GLU B C 1
ATOM 1714 O O . GLU B 1 56 ? -2.372 2.152 8.925 1 98.89 56 GLU B O 1
ATOM 1719 N N . SER B 1 57 ? -0.517 1.822 10.117 1 98.55 57 SER B N 1
ATOM 1720 C CA . SER B 1 57 ? -1.158 0.798 10.936 1 98.55 57 SER B CA 1
ATOM 1721 C C . SER B 1 57 ? -2.366 1.359 11.677 1 98.55 57 SER B C 1
ATOM 1723 O O . SER B 1 57 ? -3.402 0.697 11.778 1 98.55 57 SER B O 1
ATOM 1725 N N . TYR B 1 58 ? -2.206 2.519 12.234 1 98.73 58 TYR B N 1
ATOM 1726 C CA . TYR B 1 58 ? -3.329 3.162 12.909 1 98.73 58 TYR B CA 1
ATOM 1727 C C . TYR B 1 58 ? -4.495 3.369 11.95 1 98.73 58 TYR B C 1
ATOM 1729 O O . TYR B 1 58 ? -5.636 3.025 12.267 1 98.73 58 TYR B O 1
ATOM 1737 N N . CYS B 1 59 ? -4.216 3.908 10.753 1 98.82 59 CYS B N 1
ATOM 1738 C CA . CYS B 1 59 ? -5.281 4.184 9.794 1 98.82 59 CYS B CA 1
ATOM 1739 C C . CYS B 1 59 ? -5.985 2.899 9.376 1 98.82 59 CYS B C 1
ATOM 1741 O O . CYS B 1 59 ? -7.214 2.862 9.283 1 98.82 59 CYS B O 1
ATOM 1743 N N . VAL B 1 60 ? -5.217 1.877 9.155 1 98.59 60 VAL B N 1
ATOM 1744 C CA . VAL B 1 60 ? -5.794 0.597 8.759 1 98.59 60 VAL B CA 1
ATOM 1745 C C . VAL B 1 60 ? -6.723 0.086 9.859 1 98.59 60 VAL B C 1
ATOM 1747 O O . VAL B 1 60 ? -7.789 -0.464 9.573 1 98.59 60 VAL B O 1
ATOM 1750 N N . SER B 1 61 ? -6.328 0.288 11.124 1 97.94 61 SER B N 1
ATOM 1751 C CA . SER B 1 61 ? -7.158 -0.149 12.241 1 97.94 61 SER B CA 1
ATOM 1752 C C . SER B 1 61 ? -8.485 0.602 12.27 1 97.94 61 SER B C 1
ATOM 1754 O O . SER B 1 61 ? -9.445 0.152 12.9 1 97.94 61 SER B O 1
ATOM 1756 N N . GLU B 1 62 ? -8.597 1.708 11.573 1 96.95 62 GLU B N 1
ATOM 1757 C CA . GLU B 1 62 ? -9.819 2.503 11.499 1 96.95 62 GLU B CA 1
ATOM 1758 C C . GLU B 1 62 ? -10.575 2.235 10.201 1 96.95 62 GLU B C 1
ATOM 1760 O O . GLU B 1 62 ? -11.486 2.984 9.84 1 96.95 62 GLU B O 1
ATOM 1765 N N . GLY B 1 63 ? -10.202 1.156 9.471 1 96.38 63 GLY B N 1
ATOM 1766 C CA . GLY B 1 63 ? -10.817 0.887 8.181 1 96.38 63 GLY B CA 1
ATOM 1767 C C . GLY B 1 63 ? -10.416 1.883 7.109 1 96.38 63 GLY B C 1
ATOM 1768 O O . GLY B 1 63 ? -11.182 2.145 6.18 1 96.38 63 GLY B O 1
ATOM 1769 N N . ALA B 1 64 ? -9.252 2.505 7.289 1 98 64 ALA B N 1
ATOM 1770 C CA . ALA B 1 64 ? -8.732 3.558 6.421 1 98 64 ALA B CA 1
ATOM 1771 C C . ALA B 1 64 ? -7.275 3.294 6.052 1 98 64 ALA B C 1
ATOM 1773 O O . ALA B 1 64 ? -6.761 2.195 6.272 1 98 64 ALA B O 1
ATOM 1774 N N . ASN B 1 65 ? -6.643 4.209 5.38 1 98.83 65 ASN B N 1
ATOM 1775 C CA . ASN B 1 65 ? -5.211 4.284 5.108 1 98.83 65 ASN B CA 1
ATOM 1776 C C . ASN B 1 65 ? -4.684 5.706 5.269 1 98.83 65 ASN B C 1
ATOM 1778 O O . ASN B 1 65 ? -5.464 6.653 5.386 1 98.83 65 ASN B O 1
ATOM 1782 N N . LEU B 1 66 ? -3.337 5.775 5.355 1 98.93 66 LEU B N 1
ATOM 1783 C CA . LEU B 1 66 ? -2.797 7.113 5.14 1 98.93 66 LEU B CA 1
ATOM 1784 C C . LEU B 1 66 ? -3.319 7.706 3.836 1 98.93 66 LEU B C 1
ATOM 1786 O O . LEU B 1 66 ? -3.435 7.001 2.831 1 98.93 66 LEU B O 1
ATOM 1790 N N . ALA B 1 67 ? -3.568 8.997 3.841 1 98.91 67 ALA B N 1
ATOM 1791 C CA . ALA B 1 67 ? -4.323 9.647 2.772 1 98.91 67 ALA B CA 1
ATOM 1792 C C . ALA B 1 67 ? -3.533 9.65 1.467 1 98.91 67 ALA B C 1
ATOM 1794 O O . ALA B 1 67 ? -2.343 9.974 1.454 1 98.91 67 ALA B O 1
ATOM 1795 N N . SER B 1 68 ? -4.167 9.226 0.442 1 98.84 68 SER B N 1
ATOM 1796 C CA . SER B 1 68 ? -3.709 9.497 -0.917 1 98.84 68 SER B CA 1
ATOM 1797 C C . SER B 1 68 ? -4.322 10.784 -1.46 1 98.84 68 SER B C 1
ATOM 1799 O O . SER B 1 68 ? -5.38 11.216 -0.999 1 98.84 68 SER B O 1
ATOM 1801 N N . VAL B 1 69 ? -3.66 11.452 -2.349 1 98.8 69 VAL B N 1
ATOM 1802 C CA . VAL B 1 69 ? -4.095 12.74 -2.88 1 98.8 69 VAL B CA 1
ATOM 1803 C C . VAL B 1 69 ? -4.148 12.68 -4.404 1 98.8 69 VAL B C 1
ATOM 1805 O O . VAL B 1 69 ? -3.17 12.299 -5.051 1 98.8 69 VAL B O 1
ATOM 1808 N N . HIS B 1 70 ? -5.286 13.108 -4.949 1 98.44 70 HIS B N 1
ATOM 1809 C CA . HIS B 1 70 ? -5.484 12.854 -6.371 1 98.44 70 HIS B CA 1
ATOM 1810 C C . HIS B 1 70 ? -5.852 14.134 -7.114 1 98.44 70 HIS B C 1
ATOM 1812 O O . HIS B 1 70 ? -6.187 14.095 -8.3 1 98.44 70 HIS B O 1
ATOM 1818 N N . SER B 1 71 ? -5.85 15.29 -6.397 1 98.54 71 SER B N 1
ATOM 1819 C CA . SER B 1 71 ? -6.13 16.568 -7.043 1 98.54 71 SER B CA 1
ATOM 1820 C C . SER B 1 71 ? -5.704 17.738 -6.162 1 98.54 71 SER B C 1
ATOM 1822 O O . SER B 1 71 ? -5.453 17.563 -4.968 1 98.54 71 SER B O 1
ATOM 1824 N N . GLU B 1 72 ? -5.665 18.922 -6.818 1 98.08 72 GLU B N 1
ATOM 1825 C CA . GLU B 1 72 ? -5.365 20.144 -6.078 1 98.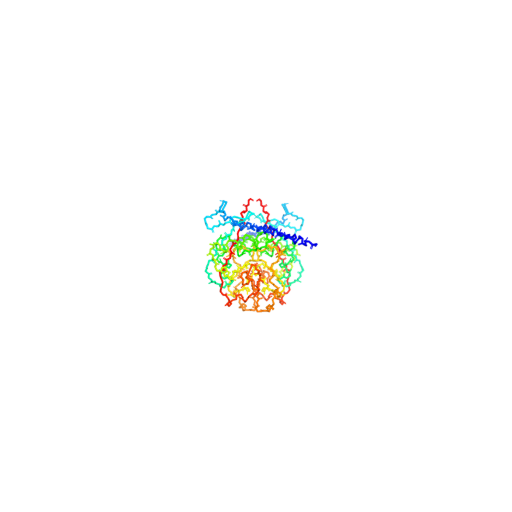08 72 GLU B CA 1
ATOM 1826 C C . GLU B 1 72 ? -6.442 20.437 -5.037 1 98.08 72 GLU B C 1
ATOM 1828 O O . GLU B 1 72 ? -6.134 20.864 -3.922 1 98.08 72 GLU B O 1
ATOM 1833 N N . SER B 1 73 ? -7.682 20.219 -5.399 1 97.98 73 SER B N 1
ATOM 1834 C CA . SER B 1 73 ? -8.784 20.467 -4.475 1 97.98 73 SER B CA 1
ATOM 1835 C C . SER B 1 73 ? -8.691 19.564 -3.249 1 97.98 73 SER B C 1
ATOM 1837 O O . SER B 1 73 ? -8.973 19.997 -2.13 1 97.98 73 SER B O 1
ATOM 1839 N N . GLU B 1 74 ? -8.324 18.339 -3.496 1 97.82 74 GLU B N 1
ATOM 1840 C CA . GLU B 1 74 ? -8.151 17.411 -2.382 1 97.82 74 GLU B CA 1
ATOM 1841 C C . GLU B 1 74 ? -7 17.843 -1.478 1 97.82 74 GLU B C 1
ATOM 1843 O O . GLU B 1 74 ? -7.106 17.768 -0.252 1 97.82 74 GLU B O 1
ATOM 1848 N N . GLN B 1 75 ? -5.911 18.299 -2.056 1 98.28 75 GLN B N 1
ATOM 1849 C CA . GLN B 1 75 ? -4.79 18.82 -1.282 1 98.28 75 GLN B CA 1
ATOM 1850 C C . GLN B 1 75 ? -5.217 20.011 -0.428 1 98.28 75 GLN B C 1
ATOM 1852 O O . GLN B 1 75 ? -4.82 20.123 0.733 1 98.28 75 GLN B O 1
ATOM 1857 N N . MET B 1 76 ? -5.976 20.898 -1.003 1 97.62 76 MET B N 1
ATOM 1858 C CA . MET B 1 76 ? -6.452 22.07 -0.273 1 97.62 76 MET B CA 1
ATOM 1859 C C . MET B 1 76 ? -7.349 21.658 0.89 1 97.62 76 MET B C 1
ATOM 1861 O O . MET B 1 76 ? -7.263 22.23 1.979 1 97.62 76 MET B O 1
ATOM 1865 N N . PHE B 1 77 ? -8.2 20.683 0.62 1 97.92 77 PHE B N 1
ATOM 1866 C CA . PHE B 1 77 ? -9.058 20.188 1.69 1 97.92 77 PHE B CA 1
ATOM 1867 C C . PHE B 1 77 ? -8.225 19.654 2.849 1 97.92 77 PHE B C 1
ATOM 1869 O O . PHE B 1 77 ? -8.489 19.972 4.01 1 97.92 77 PHE B O 1
ATOM 1876 N N . ILE B 1 78 ? -7.213 18.807 2.54 1 98.4 78 ILE B N 1
ATOM 1877 C CA . ILE B 1 78 ? -6.339 18.225 3.554 1 98.4 78 ILE B CA 1
ATOM 1878 C C . ILE B 1 78 ? -5.628 19.337 4.322 1 98.4 78 ILE B C 1
ATOM 1880 O O . ILE B 1 78 ? -5.491 19.265 5.546 1 98.4 78 ILE B O 1
ATOM 1884 N N . SER B 1 79 ? -5.222 20.392 3.632 1 98.12 79 SER B N 1
ATOM 1885 C CA . SER B 1 79 ? -4.574 21.526 4.283 1 98.12 79 SER B CA 1
ATOM 1886 C C . SER B 1 79 ? -5.514 22.206 5.274 1 98.12 79 SER B C 1
ATOM 1888 O O . SER B 1 79 ? -5.105 22.563 6.38 1 98.12 79 SER B O 1
ATOM 1890 N N . THR B 1 80 ? -6.722 22.385 4.843 1 97.52 80 THR B N 1
ATOM 1891 C CA . THR B 1 80 ? -7.718 22.976 5.73 1 97.52 80 THR B CA 1
ATOM 1892 C C . THR B 1 80 ? -7.935 22.099 6.96 1 97.52 80 THR B C 1
ATOM 1894 O O . THR B 1 80 ? -8.025 22.605 8.081 1 97.52 80 THR B O 1
ATOM 1897 N N . LEU B 1 81 ? -8.005 20.826 6.739 1 97.94 81 LEU B N 1
ATOM 1898 C CA . LEU B 1 81 ? -8.163 19.874 7.832 1 97.94 81 LEU B CA 1
ATOM 1899 C C . LEU B 1 81 ? -7.009 19.987 8.823 1 97.94 81 LEU B C 1
ATOM 1901 O O . LEU B 1 81 ? -7.232 20.086 10.032 1 97.94 81 LEU B O 1
ATOM 1905 N N . ILE B 1 82 ? -5.795 19.982 8.328 1 98.09 82 ILE B N 1
ATOM 1906 C CA . ILE B 1 82 ? -4.613 20.067 9.178 1 98.09 82 ILE B CA 1
ATOM 1907 C C . ILE B 1 82 ? -4.635 21.377 9.962 1 98.09 82 ILE B C 1
ATOM 1909 O O . ILE B 1 82 ? -4.469 21.379 11.184 1 98.09 82 ILE B O 1
ATOM 1913 N N . LYS B 1 83 ? -4.868 22.45 9.274 1 97.12 83 LYS B N 1
ATOM 1914 C CA . LYS B 1 83 ? -4.874 23.771 9.897 1 97.12 83 LYS B CA 1
ATOM 1915 C C . LYS B 1 83 ? -5.907 23.844 11.018 1 97.12 83 LYS B C 1
ATOM 1917 O O . LYS B 1 83 ? -5.677 24.495 12.039 1 97.12 83 LYS B O 1
ATOM 1922 N N . SER B 1 84 ? -7.035 23.206 10.843 1 96.1 84 SER B N 1
ATOM 1923 C CA . SER B 1 84 ? -8.129 23.257 11.809 1 96.1 84 SER B CA 1
ATOM 1924 C C . SER B 1 84 ? -7.743 22.576 13.117 1 96.1 84 SER B C 1
ATOM 1926 O O . SER B 1 84 ? -8.21 22.969 14.189 1 96.1 84 SER B O 1
ATOM 1928 N N . PHE B 1 85 ? -6.897 21.577 13.045 1 96.78 85 PHE B N 1
ATOM 1929 C CA . PHE B 1 85 ? -6.579 20.806 14.241 1 96.78 85 PHE B CA 1
ATOM 1930 C C . PHE B 1 85 ? -5.161 21.1 14.714 1 96.78 85 PHE B C 1
ATOM 1932 O O . PHE B 1 85 ? -4.802 20.787 15.851 1 96.78 85 PHE B O 1
ATOM 1939 N N . ASP B 1 86 ? -4.41 21.633 13.835 1 96.9 86 ASP B N 1
ATOM 1940 C CA . ASP B 1 86 ? -3.024 21.995 14.114 1 96.9 86 ASP B CA 1
ATOM 1941 C C . ASP B 1 86 ? -2.678 23.353 13.506 1 96.9 86 ASP B C 1
ATOM 1943 O O . ASP B 1 86 ? -2.107 23.424 12.416 1 96.9 86 ASP B O 1
ATOM 1947 N N . PRO B 1 87 ? -2.886 24.411 14.257 1 95.48 87 PRO B N 1
ATOM 1948 C CA . PRO B 1 87 ? -2.651 25.76 13.738 1 95.48 87 PRO B CA 1
ATOM 1949 C C . PRO B 1 87 ? -1.201 25.986 13.315 1 95.48 87 PRO B C 1
ATOM 1951 O O . PRO B 1 87 ? -0.928 26.838 12.465 1 95.48 87 PRO B O 1
ATOM 1954 N N . ALA B 1 88 ? -0.323 25.184 13.893 1 96.27 88 ALA B N 1
ATOM 1955 C CA . ALA B 1 88 ? 1.085 25.317 13.527 1 96.27 88 ALA B CA 1
ATOM 1956 C C . ALA B 1 88 ? 1.377 24.61 12.207 1 96.27 88 ALA B C 1
ATOM 1958 O O . ALA B 1 88 ? 2.453 24.781 11.629 1 96.27 88 ALA B O 1
ATOM 1959 N N . GLU B 1 89 ? 0.382 23.781 11.698 1 96.47 89 GLU B N 1
ATOM 1960 C CA . GLU B 1 89 ? 0.49 23.079 10.423 1 96.47 89 GLU B CA 1
ATOM 1961 C C . GLU B 1 89 ? 1.799 22.299 10.332 1 96.47 89 GLU B C 1
ATOM 1963 O O . GLU B 1 89 ? 2.521 22.401 9.337 1 96.47 89 GLU B O 1
ATOM 1968 N N . ARG B 1 90 ? 2.077 21.538 11.318 1 97.04 90 ARG B N 1
ATOM 1969 C CA . ARG B 1 90 ? 3.31 20.759 11.385 1 97.04 90 ARG B CA 1
ATOM 1970 C C . ARG B 1 90 ? 3.347 19.698 10.29 1 97.04 90 ARG B C 1
ATOM 1972 O O . ARG B 1 90 ? 2.308 19.332 9.738 1 97.04 90 ARG B O 1
ATOM 1979 N N . PRO B 1 91 ? 4.601 19.246 9.924 1 98.4 91 PRO B N 1
ATOM 1980 C CA . PRO B 1 91 ? 4.719 18.171 8.936 1 98.4 91 PRO B CA 1
ATOM 1981 C C . PRO B 1 91 ? 3.796 16.991 9.235 1 98.4 91 PRO B C 1
ATOM 1983 O O . PRO B 1 91 ? 3.689 16.564 10.387 1 98.4 91 PRO B O 1
ATOM 1986 N N . THR B 1 92 ? 3.152 16.503 8.182 1 98.89 92 THR B N 1
ATOM 1987 C CA . THR B 1 92 ? 2.086 15.516 8.322 1 98.89 92 THR B CA 1
ATOM 1988 C C . THR B 1 92 ? 2.253 14.393 7.303 1 98.89 92 THR B C 1
ATOM 1990 O O . THR B 1 92 ? 2.361 14.648 6.102 1 98.89 92 THR B O 1
ATOM 1993 N N . TRP B 1 93 ? 2.275 13.12 7.842 1 98.93 93 TRP B N 1
ATOM 1994 C CA . TRP B 1 93 ? 2.404 11.97 6.953 1 98.93 93 TRP B CA 1
ATOM 1995 C C . TRP B 1 93 ? 1.186 11.846 6.044 1 98.93 93 TRP B C 1
ATOM 1997 O O . TRP B 1 93 ? 0.05 12.021 6.491 1 98.93 93 TRP B O 1
ATOM 2007 N N . ILE B 1 94 ? 1.417 11.519 4.8 1 98.94 94 ILE B N 1
ATOM 2008 C CA . ILE B 1 94 ? 0.431 10.967 3.877 1 98.94 94 ILE B CA 1
ATOM 2009 C C . ILE B 1 94 ? 0.934 9.638 3.319 1 98.94 94 ILE B C 1
ATOM 2011 O O . ILE B 1 94 ? 2.048 9.209 3.629 1 98.94 94 ILE B O 1
ATOM 2015 N N . GLY B 1 95 ? 0.208 8.982 2.508 1 98.93 95 GLY B N 1
ATOM 2016 C CA . GLY B 1 95 ? 0.38 7.553 2.301 1 98.93 95 GLY B CA 1
ATOM 2017 C C . GLY B 1 95 ? 1.353 7.225 1.184 1 98.93 95 GLY B C 1
ATOM 2018 O O . GLY B 1 95 ? 1.461 6.07 0.767 1 98.93 95 GLY B O 1
ATOM 2019 N N . LEU B 1 96 ? 2.114 8.159 0.668 1 98.83 96 LEU B N 1
ATOM 2020 C CA . LEU B 1 96 ? 2.973 7.955 -0.492 1 98.83 96 LEU B CA 1
ATOM 2021 C C . LEU B 1 96 ? 4.359 7.481 -0.066 1 98.83 96 LEU B C 1
ATOM 2023 O O . LEU B 1 96 ? 4.929 8.001 0.896 1 98.83 96 LEU B O 1
ATOM 2027 N N . SER B 1 97 ? 4.924 6.455 -0.77 1 98.38 97 SER B N 1
ATOM 2028 C CA . SER B 1 97 ? 6.282 5.99 -0.504 1 98.38 97 SER B CA 1
ATOM 2029 C C . SER B 1 97 ? 6.885 5.315 -1.731 1 98.38 97 SER B C 1
ATOM 2031 O O . SER B 1 97 ? 6.159 4.89 -2.632 1 98.38 97 SER B O 1
ATOM 2033 N N . ASP B 1 98 ? 8.193 5.295 -1.813 1 97.54 98 ASP B N 1
ATOM 2034 C CA . ASP B 1 98 ? 8.881 4.584 -2.886 1 97.54 98 ASP B CA 1
ATOM 2035 C C . ASP B 1 98 ? 9.873 3.568 -2.325 1 97.54 98 ASP B C 1
ATOM 2037 O O . ASP B 1 98 ? 10.944 3.356 -2.897 1 97.54 98 ASP B O 1
ATOM 2041 N N . VAL B 1 99 ? 9.482 2.936 -1.248 1 96.06 99 VAL B N 1
ATOM 2042 C CA . VAL B 1 99 ? 10.375 2.07 -0.484 1 96.06 99 VAL B CA 1
ATOM 2043 C C . VAL B 1 99 ? 10.621 0.774 -1.253 1 96.06 99 VAL B C 1
ATOM 2045 O O . VAL B 1 99 ? 11.659 0.131 -1.081 1 96.06 99 VAL B O 1
ATOM 2048 N N . HIS B 1 100 ? 9.69 0.311 -2.033 1 96.1 100 HIS B N 1
ATOM 2049 C CA . HIS B 1 100 ? 9.831 -0.953 -2.748 1 96.1 100 HIS B CA 1
ATOM 2050 C C . HIS B 1 100 ? 10.843 -0.835 -3.882 1 96.1 100 HIS B C 1
ATOM 2052 O O . HIS B 1 100 ? 11.514 -1.811 -4.225 1 96.1 100 HIS B O 1
ATOM 2058 N N . MET B 1 101 ? 10.897 0.305 -4.445 1 95.15 101 MET B N 1
ATOM 2059 C CA . MET B 1 101 ? 11.84 0.654 -5.504 1 95.15 101 MET B CA 1
ATOM 2060 C C . MET B 1 101 ? 12.01 2.166 -5.605 1 95.15 101 MET B C 1
ATOM 2062 O O . MET B 1 101 ? 11.049 2.886 -5.88 1 95.15 101 MET B O 1
ATOM 2066 N N . GLU B 1 102 ? 13.259 2.579 -5.428 1 95.34 102 GLU B N 1
ATOM 2067 C CA . GLU B 1 102 ? 13.543 4.011 -5.436 1 95.34 102 GLU B CA 1
ATOM 2068 C C . GLU B 1 102 ? 13.021 4.67 -6.709 1 95.34 102 GLU B C 1
ATOM 2070 O O . GLU B 1 102 ? 13.309 4.21 -7.816 1 95.34 102 GLU B O 1
ATOM 2075 N N . GLY B 1 103 ? 12.253 5.758 -6.557 1 94.74 103 GLY B N 1
ATOM 2076 C CA . GLY B 1 103 ? 11.723 6.506 -7.686 1 94.74 103 GLY B CA 1
ATOM 2077 C C . GLY B 1 103 ? 10.368 6.008 -8.149 1 94.74 103 GLY B C 1
ATOM 2078 O O . GLY B 1 103 ? 9.691 6.673 -8.936 1 94.74 103 GLY B O 1
ATOM 2079 N N . ARG B 1 104 ? 9.993 4.854 -7.614 1 95.51 104 ARG B N 1
ATOM 2080 C CA . ARG B 1 104 ? 8.678 4.308 -7.931 1 95.51 104 ARG B CA 1
ATOM 2081 C C . ARG B 1 104 ? 7.703 4.521 -6.778 1 95.51 104 ARG B C 1
ATOM 2083 O O . ARG B 1 104 ? 7.615 3.691 -5.871 1 95.51 104 ARG B O 1
ATOM 2090 N N . TRP B 1 105 ? 6.925 5.528 -6.941 1 97.75 105 TRP B N 1
ATOM 2091 C CA . TRP B 1 105 ? 6.062 5.962 -5.848 1 97.75 105 TRP B CA 1
ATOM 2092 C C . TRP B 1 105 ? 4.738 5.206 -5.867 1 97.75 105 TRP B C 1
ATOM 2094 O O . TRP B 1 105 ? 4.154 4.99 -6.931 1 97.75 105 TRP B O 1
ATOM 2104 N N . MET B 1 106 ? 4.276 4.771 -4.681 1 98.67 106 MET B N 1
ATOM 2105 C CA . MET B 1 106 ? 3.02 4.044 -4.525 1 98.67 106 MET B CA 1
ATOM 2106 C C . MET B 1 106 ? 2.234 4.565 -3.327 1 98.67 106 MET B C 1
ATOM 2108 O O . MET B 1 106 ? 2.814 4.859 -2.28 1 98.67 106 MET B O 1
ATOM 2112 N N . TRP B 1 107 ? 0.936 4.704 -3.531 1 98.86 107 TRP B N 1
ATOM 2113 C CA . TRP B 1 107 ? 0.064 5.004 -2.4 1 98.86 107 TRP B CA 1
ATOM 2114 C C . TRP B 1 107 ? -0.195 3.755 -1.565 1 98.86 107 TRP B C 1
ATOM 2116 O O . TRP B 1 107 ? -0.407 2.669 -2.111 1 98.86 107 TRP B O 1
ATOM 2126 N N . SER B 1 108 ? -0.323 3.925 -0.272 1 98.72 108 SER B N 1
ATOM 2127 C CA . SER B 1 108 ? -0.54 2.792 0.622 1 98.72 108 SER B CA 1
ATOM 2128 C C . SER B 1 108 ? -1.975 2.286 0.534 1 98.72 108 SER B C 1
ATOM 2130 O O . SER B 1 108 ? -2.286 1.197 1.022 1 98.72 108 SER B O 1
ATOM 2132 N N . ASP B 1 109 ? -2.852 3.068 -0.07 1 98.34 109 ASP B N 1
ATOM 2133 C CA . ASP B 1 109 ? -4.227 2.605 -0.223 1 98.34 109 ASP B CA 1
ATOM 2134 C C . ASP B 1 109 ? -4.424 1.902 -1.564 1 98.34 109 ASP B C 1
ATOM 2136 O O . ASP B 1 109 ? -5.546 1.534 -1.919 1 98.34 109 ASP B O 1
ATOM 2140 N N . GLY B 1 110 ? -3.378 1.763 -2.325 1 97.96 110 GLY B N 1
ATOM 2141 C CA . GLY B 1 110 ? -3.407 0.972 -3.545 1 97.96 110 GLY B CA 1
ATOM 2142 C C . GLY B 1 110 ? -3.854 1.764 -4.759 1 97.96 110 GLY B C 1
ATOM 2143 O O . GLY B 1 110 ? -3.82 1.26 -5.883 1 97.96 110 GLY B O 1
ATOM 2144 N N . SER B 1 111 ? -4.234 2.974 -4.566 1 98.12 111 SER B N 1
ATOM 2145 C CA . SER B 1 111 ? -4.694 3.765 -5.703 1 98.12 111 SER B CA 1
ATOM 2146 C C . SER B 1 111 ? -3.523 4.237 -6.559 1 98.12 111 SER B C 1
ATOM 2148 O O . SER B 1 111 ? -2.367 4.155 -6.138 1 98.12 111 SER B O 1
ATOM 2150 N N . GLU B 1 112 ? -3.802 4.683 -7.698 1 98.06 112 GLU B N 1
ATOM 2151 C CA . GLU B 1 112 ? -2.784 5.137 -8.641 1 98.06 112 GLU B CA 1
ATOM 2152 C C . GLU B 1 112 ? -2.224 6.498 -8.236 1 98.06 112 GLU B C 1
ATOM 2154 O O . GLU B 1 112 ? -2.953 7.346 -7.717 1 98.06 112 GLU B O 1
ATOM 2159 N N . VAL B 1 113 ? -0.956 6.708 -8.529 1 98.53 113 VAL B N 1
ATOM 2160 C CA . VAL B 1 113 ? -0.347 8.022 -8.357 1 98.53 113 VAL B CA 1
ATOM 2161 C C . VAL B 1 113 ? -0.587 8.871 -9.603 1 98.53 113 VAL B C 1
ATOM 2163 O O . VAL B 1 113 ? 0.122 8.732 -10.603 1 98.53 113 VAL B O 1
ATOM 2166 N N . ASP B 1 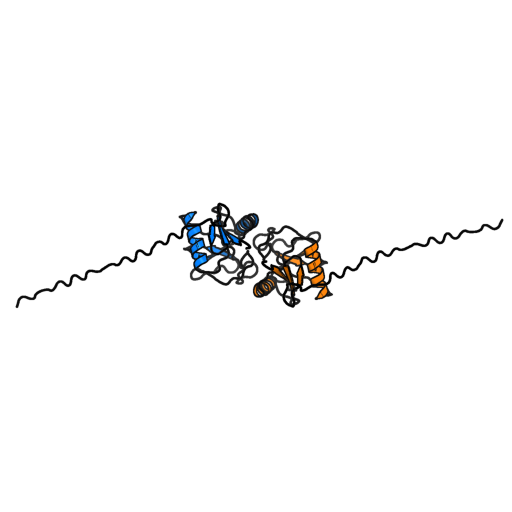114 ? -1.57 9.745 -9.504 1 98.47 114 ASP B N 1
ATOM 2167 C CA . ASP B 1 114 ? -2.005 10.503 -10.673 1 98.47 114 ASP B CA 1
ATOM 2168 C C . ASP B 1 114 ? -1.933 12.005 -10.413 1 98.47 114 ASP B C 1
ATOM 2170 O O . ASP B 1 114 ? -2.381 12.806 -11.236 1 98.47 114 ASP B O 1
ATOM 2174 N N . PHE B 1 115 ? -1.529 12.373 -9.327 1 98.46 115 PHE B N 1
ATOM 2175 C CA . PHE B 1 115 ? -1.328 13.745 -8.876 1 98.46 115 PHE B CA 1
ATOM 2176 C C . PHE B 1 115 ? -0.133 13.837 -7.936 1 98.46 115 PHE B C 1
ATOM 2178 O O . PHE B 1 115 ? 0.121 12.918 -7.154 1 98.46 115 PHE B O 1
ATOM 2185 N N . ALA B 1 116 ? 0.66 14.89 -8.024 1 97.98 116 ALA B N 1
ATOM 2186 C CA . ALA B 1 116 ? 1.773 15.14 -7.112 1 97.98 116 ALA B CA 1
ATOM 2187 C C . ALA B 1 116 ? 1.914 16.63 -6.814 1 97.98 116 ALA B C 1
ATOM 2189 O O . ALA B 1 116 ? 1.728 17.467 -7.7 1 97.98 116 ALA B O 1
ATOM 2190 N N . LYS B 1 117 ? 2.206 16.939 -5.565 1 97.91 117 LYS B N 1
ATOM 2191 C CA . LYS B 1 117 ? 2.375 18.324 -5.135 1 97.91 117 LYS B CA 1
ATOM 2192 C C . LYS B 1 117 ? 3.725 18.527 -4.455 1 97.91 117 LYS B C 1
ATOM 2194 O O . LYS B 1 117 ? 3.79 19.009 -3.322 1 97.91 117 LYS B O 1
ATOM 2199 N N . TRP B 1 118 ? 4.773 18.219 -5.196 1 98.06 118 TRP B N 1
ATOM 2200 C CA . TRP B 1 118 ? 6.125 18.277 -4.651 1 98.06 118 TRP B CA 1
ATOM 2201 C C . TRP B 1 118 ? 6.555 19.721 -4.415 1 98.06 118 TRP B C 1
ATOM 2203 O O . TRP B 1 118 ? 6.261 20.603 -5.224 1 98.06 118 TRP B O 1
ATOM 2213 N N . TYR B 1 119 ? 7.24 19.93 -3.319 1 96.37 119 TYR B N 1
ATOM 2214 C CA . TYR B 1 119 ? 8.022 21.152 -3.167 1 96.37 119 TYR B CA 1
ATOM 2215 C C . TYR B 1 119 ? 9.126 21.226 -4.214 1 96.37 119 TYR B C 1
ATOM 2217 O O . TYR B 1 119 ? 9.612 20.196 -4.687 1 96.37 119 TYR B O 1
ATOM 2225 N N . GLU B 1 120 ? 9.543 22.455 -4.405 1 91.88 120 GLU B N 1
ATOM 2226 C CA . GLU B 1 120 ? 10.619 22.648 -5.372 1 91.88 120 GLU B CA 1
ATOM 2227 C C . GLU B 1 120 ? 11.863 21.857 -4.978 1 91.88 120 GLU B C 1
ATOM 2229 O O . GLU B 1 120 ? 12.263 21.86 -3.812 1 91.88 120 GLU B O 1
ATOM 2234 N N . ALA B 1 121 ? 12.45 21.048 -5.872 1 92.51 121 ALA B N 1
ATOM 2235 C CA . ALA B 1 121 ? 13.677 20.271 -5.711 1 92.51 121 ALA B CA 1
ATOM 2236 C C . ALA B 1 121 ? 13.397 18.943 -5.012 1 92.51 121 ALA B C 1
ATOM 2238 O O . ALA B 1 121 ? 14.326 18.238 -4.61 1 92.51 121 ALA B O 1
ATOM 2239 N N . GLN B 1 122 ? 12.109 18.762 -4.7 1 94.82 122 GLN B N 1
ATOM 2240 C CA . GLN B 1 122 ? 11.726 17.475 -4.127 1 94.82 122 GLN B CA 1
ATOM 2241 C C . GLN B 1 122 ? 11.096 16.569 -5.181 1 94.82 122 GLN B C 1
ATOM 2243 O O . GLN B 1 122 ? 10.567 17.05 -6.185 1 94.82 122 GLN B O 1
ATOM 2248 N N . PRO B 1 123 ? 11.057 15.229 -4.888 1 95.42 123 PRO B N 1
ATOM 2249 C CA . PRO B 1 123 ? 11.781 14.496 -3.846 1 95.42 123 PRO B CA 1
ATOM 2250 C C . PRO B 1 123 ? 13.291 14.492 -4.069 1 95.42 123 PRO B C 1
ATOM 2252 O O . PRO B 1 123 ? 13.751 14.47 -5.213 1 95.42 123 PRO B O 1
ATOM 2255 N N . ASN B 1 124 ? 14.131 14.478 -3.069 1 91.42 124 ASN B N 1
ATOM 2256 C CA . ASN B 1 124 ? 15.581 14.575 -3.196 1 91.42 124 ASN B CA 1
ATOM 2257 C C . ASN B 1 124 ? 16.285 13.44 -2.457 1 91.42 124 ASN B C 1
ATOM 2259 O O . ASN B 1 124 ? 17.514 13.345 -2.483 1 91.42 124 ASN B O 1
ATOM 2263 N N . GLY B 1 125 ? 15.783 12.536 -1.549 1 79.76 125 GLY B N 1
ATOM 2264 C CA . GLY B 1 125 ? 16.377 11.665 -0.547 1 79.76 125 GLY B CA 1
ATOM 2265 C C . GLY B 1 125 ? 16.872 10.35 -1.118 1 79.76 125 GLY B C 1
ATOM 2266 O O . GLY B 1 125 ? 17.606 9.615 -0.453 1 79.76 125 GLY B O 1
ATOM 2267 N N . GLY B 1 126 ? 16.672 10.16 -2.336 1 80.58 126 GLY B N 1
ATOM 2268 C CA . GLY B 1 126 ? 17.141 8.893 -2.875 1 80.58 126 GLY B CA 1
ATOM 2269 C C . GLY B 1 126 ? 16.674 7.694 -2.071 1 80.58 126 GLY B C 1
ATOM 2270 O O . GLY B 1 126 ? 15.482 7.555 -1.79 1 80.58 126 GLY B O 1
ATOM 2271 N N . VAL B 1 127 ? 17.854 6.869 -1.38 1 79.84 127 VAL B N 1
ATOM 2272 C CA . VAL B 1 127 ? 17.542 5.574 -0.783 1 79.84 127 VAL B CA 1
ATOM 2273 C C . VAL B 1 127 ? 17.223 5.752 0.7 1 79.84 127 VAL B C 1
ATOM 2275 O O . VAL B 1 127 ? 16.785 4.81 1.364 1 79.84 127 VAL B O 1
ATOM 2278 N N . THR B 1 128 ? 17.29 6.979 1.188 1 89.53 128 THR B N 1
ATOM 2279 C CA . THR B 1 128 ? 17.114 7.151 2.626 1 89.53 128 THR B CA 1
ATOM 2280 C C . THR B 1 128 ? 15.777 7.822 2.93 1 89.53 128 THR B C 1
ATOM 2282 O O . THR B 1 128 ? 15.24 7.676 4.03 1 89.53 128 THR B O 1
ATOM 2285 N N . GLU B 1 129 ? 15.256 8.597 2.079 1 95.91 129 GLU B N 1
ATOM 2286 C CA . GLU B 1 129 ? 13.977 9.279 2.25 1 95.91 129 GLU B CA 1
ATOM 2287 C C . GLU B 1 129 ? 12.924 8.725 1.295 1 95.91 129 GLU B C 1
ATOM 2289 O O . GLU B 1 129 ? 12.897 9.084 0.116 1 95.91 129 GLU B O 1
ATOM 2294 N N . ASN B 1 130 ? 12.061 7.878 1.821 1 97.64 130 ASN B N 1
ATOM 2295 C CA . ASN B 1 130 ? 11.179 7.112 0.947 1 97.64 130 ASN B CA 1
ATOM 2296 C C . ASN B 1 130 ? 9.712 7.313 1.315 1 97.64 130 ASN B C 1
ATOM 2298 O O . ASN B 1 130 ? 8.83 6.669 0.744 1 97.64 130 ASN B O 1
ATOM 2302 N N . CYS B 1 131 ? 9.444 8.096 2.306 1 98.57 131 CYS B N 1
ATOM 2303 C CA . CYS B 1 131 ? 8.076 8.373 2.73 1 98.57 131 CYS B CA 1
ATOM 2304 C C . CYS B 1 131 ? 7.764 9.861 2.624 1 98.57 131 CYS B C 1
ATOM 2306 O O . CYS B 1 131 ? 8.674 10.692 2.618 1 98.57 131 CYS B O 1
ATOM 2308 N N . VAL B 1 132 ? 6.466 10.181 2.584 1 98.69 132 VAL B N 1
ATOM 2309 C CA . VAL B 1 132 ? 6.149 11.545 2.173 1 98.69 132 VAL B CA 1
ATOM 2310 C C . VAL B 1 132 ? 5.342 12.24 3.267 1 98.69 132 VAL B C 1
ATOM 2312 O O . VAL B 1 132 ? 4.431 11.645 3.848 1 98.69 132 VAL B O 1
ATOM 2315 N N . THR B 1 133 ? 5.732 13.457 3.524 1 98.52 133 THR B N 1
ATOM 2316 C CA . THR B 1 133 ? 4.964 14.376 4.358 1 98.52 133 THR B CA 1
ATOM 2317 C C . THR B 1 133 ? 4.446 15.55 3.533 1 98.52 133 THR B C 1
ATOM 2319 O O . THR B 1 133 ? 5.068 15.944 2.544 1 98.52 133 THR B O 1
ATOM 2322 N N . THR B 1 134 ? 3.377 16.048 3.924 1 98.55 134 THR B N 1
ATOM 2323 C CA . THR B 1 134 ? 2.965 17.394 3.541 1 98.55 134 THR B CA 1
ATOM 2324 C C . THR B 1 134 ? 3.166 18.371 4.695 1 98.55 134 THR B C 1
ATOM 2326 O O . THR B 1 134 ? 3.389 17.956 5.835 1 98.55 134 THR B O 1
ATOM 2329 N N . HIS B 1 135 ? 3.228 19.759 4.337 1 97.69 135 HIS B N 1
ATOM 2330 C CA . HIS B 1 135 ? 3.273 20.842 5.313 1 97.69 135 HIS B CA 1
ATOM 2331 C C . HIS B 1 135 ? 4.608 20.865 6.05 1 97.69 135 HIS B C 1
ATOM 2333 O O . HIS B 1 135 ? 4.66 21.19 7.238 1 97.69 135 HIS B O 1
ATOM 2339 N N . PHE B 1 136 ? 5.642 20.294 5.432 1 94.26 136 PHE B N 1
ATOM 2340 C CA . PHE B 1 136 ? 6.989 20.484 5.956 1 94.26 136 PHE B CA 1
ATOM 2341 C C . PHE B 1 136 ? 7.454 21.92 5.745 1 94.26 136 PHE B C 1
ATOM 2343 O O . PHE B 1 136 ? 8.098 22.504 6.619 1 94.26 136 PHE B O 1
ATOM 2350 N N . SER B 1 137 ? 7.199 22.547 4.71 1 91.45 137 SER B N 1
ATOM 2351 C CA . SER B 1 137 ? 7.397 23.932 4.295 1 91.45 137 SER B CA 1
ATOM 2352 C C . SER B 1 137 ? 6.248 24.415 3.416 1 91.45 137 SER B C 1
ATOM 2354 O O . SER B 1 137 ? 6.45 24.739 2.244 1 91.45 137 SER B O 1
ATOM 2356 N N . GLY B 1 138 ? 5.028 24.52 4.065 1 93.02 138 GLY B N 1
ATOM 2357 C CA . GLY B 1 138 ? 3.802 24.784 3.329 1 93.02 138 GLY B CA 1
ATOM 2358 C C . GLY B 1 138 ? 3.097 23.521 2.872 1 93.02 138 GLY B C 1
ATOM 2359 O O . GLY B 1 138 ? 3.472 22.416 3.268 1 93.02 138 GLY B O 1
ATOM 2360 N N . PRO B 1 139 ? 2.059 23.663 2.074 1 95.38 139 PRO B N 1
ATOM 2361 C CA . PRO B 1 139 ? 1.209 22.518 1.742 1 95.38 139 PRO B CA 1
ATOM 2362 C C . PRO B 1 139 ? 1.799 21.647 0.634 1 95.38 139 PRO B C 1
ATOM 2364 O O . PRO B 1 139 ? 1.059 20.976 -0.089 1 95.38 139 PRO B O 1
ATOM 2367 N N . LYS B 1 140 ? 3.144 21.636 0.483 1 97.76 140 LYS B N 1
ATOM 2368 C CA . LYS B 1 140 ? 3.851 20.846 -0.521 1 97.76 140 LYS B CA 1
ATOM 2369 C C . LYS B 1 140 ? 4.465 19.593 0.097 1 97.76 140 LYS B C 1
ATOM 2371 O O . LYS B 1 140 ? 4.484 19.445 1.321 1 97.76 140 LYS B O 1
ATOM 2376 N N . TRP B 1 141 ? 4.89 18.692 -0.807 1 98.65 141 TRP B N 1
ATOM 2377 C CA . TRP B 1 141 ? 5.299 17.367 -0.354 1 98.65 141 TRP B CA 1
ATOM 2378 C C . TRP B 1 141 ? 6.816 17.28 -0.225 1 98.65 141 TRP B C 1
ATOM 2380 O 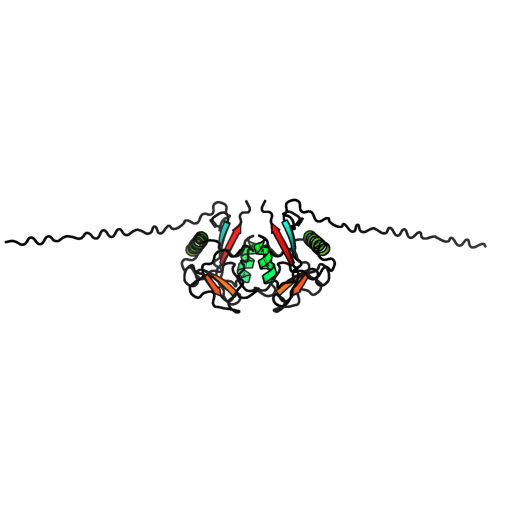O . TRP B 1 141 ? 7.549 17.843 -1.042 1 98.65 141 TRP B O 1
ATOM 2390 N N . PHE B 1 142 ? 7.254 16.607 0.816 1 97.64 142 PHE B N 1
ATOM 2391 C CA . PHE B 1 142 ? 8.658 16.304 1.065 1 97.64 142 PHE B CA 1
ATOM 2392 C C . PHE B 1 142 ? 8.853 14.815 1.322 1 97.64 142 PHE B C 1
ATOM 2394 O O . PHE B 1 142 ? 8.078 14.199 2.057 1 97.64 142 PHE B O 1
ATOM 2401 N N . ASP B 1 143 ? 9.863 14.28 0.666 1 97.7 143 ASP B N 1
ATOM 2402 C CA . ASP B 1 143 ? 10.242 12.93 1.069 1 97.7 143 ASP B CA 1
ATOM 2403 C C . ASP B 1 143 ? 11.102 12.955 2.331 1 97.7 143 ASP B C 1
ATOM 2405 O O . ASP B 1 143 ? 11.925 13.855 2.51 1 97.7 143 ASP B O 1
ATOM 2409 N N . ARG B 1 144 ? 10.773 12.058 3.173 1 97.22 144 ARG B N 1
ATOM 2410 C CA . ARG B 1 144 ? 11.442 11.95 4.466 1 97.22 144 ARG B CA 1
ATOM 2411 C C . ARG B 1 144 ? 11.755 10.496 4.801 1 97.22 144 ARG B C 1
ATOM 2413 O O . ARG B 1 144 ? 11.218 9.579 4.174 1 97.22 144 ARG B O 1
ATOM 2420 N N . ALA B 1 145 ? 12.703 10.336 5.77 1 97.4 145 ALA B N 1
ATOM 2421 C CA . ALA B 1 145 ? 12.995 8.982 6.232 1 97.4 145 ALA B CA 1
ATOM 2422 C C . ALA B 1 145 ? 11.789 8.372 6.94 1 97.4 145 ALA B C 1
ATOM 2424 O O . ALA B 1 145 ? 11.204 8.994 7.83 1 97.4 145 ALA B O 1
ATOM 2425 N N . CYS B 1 146 ? 11.468 7.161 6.648 1 97.25 146 CYS B N 1
ATOM 2426 C CA . CYS B 1 146 ? 10.25 6.5 7.102 1 97.25 146 CYS B CA 1
ATOM 2427 C C . CYS B 1 146 ? 10.326 6.177 8.589 1 97.25 146 CYS B C 1
ATOM 2429 O O . CYS B 1 146 ? 9.308 6.183 9.283 1 97.25 146 CYS B O 1
ATOM 2431 N N . ASN B 1 147 ? 11.506 5.843 8.994 1 95.77 147 ASN B N 1
ATOM 2432 C CA . ASN B 1 147 ? 11.602 5.158 10.279 1 95.77 147 ASN B CA 1
ATOM 2433 C C . ASN B 1 147 ? 12.267 6.037 11.334 1 95.77 147 ASN B C 1
ATOM 2435 O O . ASN B 1 147 ? 12.387 5.638 12.494 1 95.77 147 ASN B O 1
ATOM 2439 N N . SER B 1 148 ? 12.67 7.188 10.962 1 95.62 148 SER B N 1
ATOM 2440 C CA . SER B 1 148 ? 13.388 8.02 11.922 1 95.62 148 SER B CA 1
ATOM 2441 C C . SER B 1 148 ? 12.617 9.3 12.228 1 95.62 148 SER B C 1
ATOM 2443 O O . SER B 1 148 ? 12.924 9.999 13.197 1 95.62 148 SER B O 1
ATOM 2445 N N . ASN B 1 149 ? 11.694 9.607 11.416 1 96.92 149 ASN B N 1
ATOM 2446 C CA . ASN B 1 149 ? 10.898 10.812 11.62 1 96.92 149 ASN B CA 1
ATOM 2447 C C . ASN B 1 149 ? 9.539 10.488 12.235 1 96.92 149 ASN B C 1
ATOM 2449 O O . ASN B 1 149 ? 8.903 9.501 11.862 1 96.92 149 ASN B O 1
ATOM 2453 N N . LEU B 1 150 ? 9.187 11.289 13.16 1 98.62 150 LEU B N 1
ATOM 2454 C CA . LEU B 1 150 ? 7.877 11.179 13.792 1 98.62 150 LEU B CA 1
ATOM 2455 C C . LEU B 1 150 ? 6.992 12.363 13.417 1 98.62 150 LEU B C 1
ATOM 2457 O O . LEU B 1 150 ? 7.369 13.518 13.63 1 98.62 150 LEU B O 1
ATOM 2461 N N . TYR B 1 151 ? 5.862 12.082 12.837 1 98.79 151 TYR B N 1
ATOM 2462 C CA . TYR B 1 151 ? 4.96 13.153 12.428 1 98.79 151 TYR B CA 1
ATOM 2463 C C . TYR B 1 151 ? 3.509 12.779 12.706 1 98.79 151 TYR B C 1
ATOM 2465 O O . TYR B 1 151 ? 3.196 11.608 12.938 1 98.79 151 TYR B O 1
ATOM 2473 N N . SER B 1 152 ? 2.641 13.84 12.832 1 98.83 152 SER B N 1
ATOM 2474 C CA . SER B 1 152 ? 1.201 13.634 12.721 1 98.83 152 SER B CA 1
ATOM 2475 C C . SER B 1 152 ? 0.826 13.082 11.349 1 98.83 152 SER B C 1
ATOM 2477 O O . SER B 1 152 ? 1.687 12.924 10.482 1 98.83 152 SER B O 1
ATOM 2479 N N . PHE B 1 153 ? -0.439 12.709 11.202 1 98.93 153 PHE B N 1
ATOM 2480 C CA . PHE B 1 153 ? -0.787 12.068 9.94 1 98.93 153 PHE B CA 1
ATOM 2481 C C . PHE B 1 153 ? -2.274 12.221 9.646 1 98.93 153 PHE B C 1
ATOM 2483 O O . PHE B 1 153 ? -3.054 12.576 10.533 1 98.93 153 PHE B O 1
ATOM 2490 N N . VAL B 1 154 ? -2.575 12.038 8.372 1 98.93 154 VAL B N 1
ATOM 2491 C CA . VAL B 1 154 ? -3.956 12.097 7.905 1 98.93 154 VAL B CA 1
ATOM 2492 C C . VAL B 1 154 ? -4.376 10.735 7.356 1 98.93 154 VAL B C 1
ATOM 2494 O O . VAL B 1 154 ? -3.667 10.143 6.539 1 98.93 154 VAL B O 1
ATOM 2497 N N . CYS B 1 155 ? -5.482 10.237 7.832 1 98.87 155 CYS B N 1
ATOM 2498 C CA . CYS B 1 155 ? -6.113 9.032 7.305 1 98.87 155 CYS B CA 1
ATOM 2499 C C . CYS B 1 155 ? -7.226 9.383 6.325 1 98.87 155 CYS B C 1
ATOM 2501 O O . CYS B 1 155 ? -7.85 10.439 6.44 1 98.87 155 CYS B O 1
ATOM 2503 N N . ALA B 1 156 ? -7.44 8.448 5.399 1 98.63 156 ALA B N 1
ATOM 2504 C CA . ALA B 1 156 ? -8.559 8.596 4.473 1 98.63 156 ALA B CA 1
ATOM 2505 C C . ALA B 1 156 ? -9.223 7.25 4.196 1 98.63 156 ALA B C 1
ATOM 2507 O O . ALA B 1 156 ? -8.545 6.225 4.096 1 98.63 156 ALA B O 1
ATOM 2508 N N . LYS B 1 157 ? -10.517 7.245 4.13 1 96.25 157 LYS B N 1
ATOM 2509 C CA . LYS B 1 157 ? -11.237 6.034 3.746 1 96.25 157 LYS B CA 1
ATOM 2510 C C . LYS B 1 157 ? -12.378 6.354 2.784 1 96.25 157 LYS B C 1
ATOM 2512 O O . LYS B 1 157 ? -12.884 7.478 2.766 1 96.25 157 LYS B O 1
ATOM 2517 N N . ARG B 1 158 ? -12.636 5.328 1.958 1 90.08 158 ARG B N 1
ATOM 2518 C CA . ARG B 1 158 ? -13.725 5.45 0.995 1 90.08 158 ARG B CA 1
ATOM 2519 C C . ARG B 1 158 ? -15.057 5.05 1.621 1 90.08 158 ARG B C 1
ATOM 2521 O O . ARG B 1 158 ? -15.114 4.126 2.434 1 90.08 158 ARG B O 1
ATOM 2528 N N . LEU B 1 159 ? -15.996 5.845 1.252 1 77.52 159 LEU B N 1
ATOM 2529 C CA . LEU B 1 159 ? -17.354 5.456 1.615 1 77.52 159 LEU B CA 1
ATOM 2530 C C . LEU B 1 159 ? -17.953 4.526 0.564 1 77.52 159 LEU B C 1
ATOM 2532 O O . LEU B 1 159 ? -17.835 4.782 -0.636 1 77.52 159 LEU B O 1
ATOM 2536 N N . CYS B 1 160 ? -17.515 3.214 0.426 1 60.33 160 CYS B N 1
ATOM 2537 C CA . CYS B 1 160 ? -18.108 2.381 -0.615 1 60.33 160 CYS B CA 1
ATOM 2538 C C . CYS B 1 160 ? -19.605 2.637 -0.733 1 60.33 160 CYS B C 1
ATOM 2540 O O . CYS B 1 160 ? -20.339 2.517 0.25 1 60.33 160 CYS B O 1
ATOM 2542 N N . LYS B 1 161 ? -19.936 3.469 -1.655 1 44.14 161 LYS B N 1
ATOM 2543 C CA . LYS B 1 161 ? -21.366 3.594 -1.923 1 44.14 161 LYS B CA 1
ATOM 2544 C C . LYS B 1 161 ? -21.886 2.391 -2.705 1 44.14 161 LYS B C 1
ATOM 2546 O O . LYS B 1 161 ? -21.163 1.816 -3.522 1 44.14 161 LYS B O 1
#

Organism: Oncorhynchus tshawytscha (NCBI:txid74940)

Solvent-accessible surface area (backbone atoms only — not comparable to full-atom values): 18033 Å² total; per-residue (Å²): 136,86,79,79,80,77,78,77,77,76,76,75,74,73,73,71,72,71,67,73,76,72,73,74,75,85,42,39,81,94,31,56,90,81,25,32,50,57,93,68,26,29,34,31,76,42,88,62,60,34,30,52,55,58,48,34,52,53,19,37,75,69,73,20,18,24,28,74,58,73,42,70,68,52,49,52,49,51,48,50,53,41,41,74,77,31,81,82,40,62,43,24,38,37,20,42,29,18,75,72,36,76,90,49,67,41,30,45,49,33,53,78,80,77,44,83,57,60,30,92,81,40,73,70,44,64,94,62,20,33,23,29,26,32,20,72,82,50,90,27,33,39,49,33,43,38,78,80,43,63,29,22,34,33,28,30,30,74,59,84,102,137,85,79,78,78,76,78,76,75,76,75,75,76,71,72,70,72,71,67,72,75,72,72,73,76,86,44,35,84,93,30,58,90,80,24,32,51,57,94,67,27,30,33,31,78,40,84,68,59,35,30,51,54,57,48,35,52,54,20,36,74,69,72,21,19,24,28,74,58,72,43,70,68,51,48,51,50,52,48,49,52,40,39,75,78,32,81,80,39,61,43,23,37,35,20,41,30,18,76,72,37,75,90,48,68,41,30,46,48,32,53,78,80,76,44,84,56,58,30,92,81,40,75,71,44,63,95,60,18,33,23,32,26,31,20,72,82,49,88,25,30,40,48,33,42,37,77,78,42,64,30,21,34,31,28,30,28,73,58,85,103